Protein 8VC8 (pdb70)

Nearest PDB structures (foldseek):
  8vc8-assembly1_A  TM=1.005E+00  e=2.364E-26  synthetic construct
  6xr2-assembly1_C  TM=2.686E-01  e=1.002E+00  synthetic construct
  5cwm-assembly1_A  TM=2.320E-01  e=5.990E-01  synthetic construct
  6xr2-assembly1_B  TM=2.529E-01  e=1.100E+00  synthetic construct
  6z0c-assembly4_D  TM=1.521E-01  e=4.121E-01  Escherichia coli

Sequence (197 aa):
GSIEELAKIAKKIAEELYPEILKEVGDEEFAEKLSRGLAIAGVALAVAGVPLEEIVKASPEQVKELEPLFEKAGRIEAQIAQVLTGEPEEDLEKAAKAVAAGAYFGALVIAGVPFEEAAKEVAKFLEGLTPEEIARFAQRCPALVKAAPEILKRDSITPEEFAKLLIEHKEELLELGRLGLPYLLKAYKMAKELLGS

Solvent-accessible surface area: 9990 Å² total; per-residue (Å²): 98,60,42,116,99,7,2,79,25,0,95,108,0,11,101,78,0,68,71,60,0,57,176,103,12,80,56,112,110,6,0,103,83,22,4,85,38,27,0,11,17,0,0,0,1,18,59,8,41,1,46,7,79,74,1,54,155,9,43,48,124,82,0,96,133,37,41,84,62,4,88,112,2,0,102,16,17,5,44,0,22,52,72,42,38,24,137,14,127,109,60,35,110,75,10,6,69,20,68,2,4,47,30,15,26,24,3,0,37,70,16,55,13,95,18,118,78,0,0,138,47,2,10,140,24,6,100,76,12,62,40,92,28,5,2,105,20,5,64,99,42,42,24,29,31,97,8,4,76,74,2,105,184,74,120,47,0,40,18,116,66,19,9,143,19,9,65,127,23,81,99,72,27,33,112,31,43,149,36,6,55,75,17,26,31,62,0,10,94,34,0,102,115,78,60,69,126

Foldseek 3Di:
DDLVVLLVLLVVLLVVQLVVLVVPDVPSVVSSVLSSLLLLLLLLCQVLVPPVVVLLVDALVVLVVCLVSLLSSLLSSLSSCCVVPVPSPDPSSLSSLLVSLVVSLVSNVSNPNPNLVSLVVSLVSNPPDFQQSNLVSLVVDPQSCVQPVVSVPDRGAHSVNSSVSCVVSVVSSVVVCVSSVVSSVVSNVSSNVVVVD

Secondary structure (DSSP, 8-state):
--HHHHHHHHHHHHHHHHHHHHHH-S-HHHHHHHHHHHHHHHHHHHHHT--HHHHTT--HHHHHHTHHHHHHHHHHHHHHHHHHHS---S-HHHHHHHHHHHHHHHHHHHHT--HHHHHHHHHHHHBTB-HHHHHHHHTT-HHHHHH-GGGGG-S---HHHHHHHHHHTHHHHHHHHHHHHHHHHHHHHHHHHHHH-

Radius of gyration: 15.58 Å; Cα contacts (8 Å, |Δi|>4): 258; chains: 1; bounding box: 43×36×40 Å

Structure (mmCIF, N/CA/C/O backbone):
data_8VC8
#
_entry.id   8VC8
#
_cell.length_a   37.987
_cell.length_b   39.622
_cell.length_c   119.239
_cell.angle_alpha   90.000
_cell.angle_beta   90.000
_cell.angle_gamma   90.000
#
_symmetry.space_group_name_H-M   'P 21 21 21'
#
loop_
_entity.id
_entity.type
_entity.pdbx_description
1 polymer HEM_3.C9
2 non-polymer 'SULFATE ION'
3 non-polymer 'PROTOPORPHYRIN IX CONTAINING FE'
4 water water
#
loop_
_atom_site.group_PDB
_atom_site.id
_atom_site.type_symbol
_atom_site.label_atom_id
_atom_site.label_alt_id
_atom_site.label_comp_id
_atom_site.label_asym_id
_atom_site.label_entity_id
_atom_site.label_seq_id
_atom_site.pdbx_PDB_ins_code
_atom_site.Cartn_x
_atom_site.Cartn_y
_atom_site.Cartn_z
_atom_site.occupancy
_atom_site.B_iso_or_equiv
_atom_site.auth_seq_id
_atom_site.auth_comp_id
_atom_site.auth_asym_id
_atom_site.auth_atom_id
_atom_site.pdbx_PDB_model_num
ATOM 1 N N . GLY A 1 3 ? -17.29403 27.30584 14.45325 0.812 50.88654 1 GLY A N 1
ATOM 2 C CA . GLY A 1 3 ? -16.80327 26.78978 13.19141 0.812 53.61045 1 GLY A CA 1
ATOM 3 C C . GLY A 1 3 ? -15.68466 27.59810 12.54961 0.812 56.96562 1 GLY A C 1
ATOM 4 O O . GLY A 1 3 ? -14.87611 27.06183 11.79143 0.812 50.96571 1 GLY A O 1
ATOM 5 N N . SER A 1 4 ? -15.64722 28.89681 12.84382 1.000 52.99487 2 SER A N 1
ATOM 6 C CA . SER A 1 4 ? -14.58371 29.75778 12.34616 1.000 39.32658 2 SER A CA 1
ATOM 7 C C . SER A 1 4 ? -13.24481 29.31691 12.90782 1.000 37.76936 2 SER A C 1
ATOM 8 O O . SER A 1 4 ? -13.16388 28.74430 13.99953 1.000 39.38994 2 SER A O 1
ATOM 11 N N . ILE A 1 5 ? -12.16627 29.59394 12.16691 1.000 35.11855 3 ILE A N 1
ATOM 12 C CA . ILE A 1 5 ? -10.85298 29.18550 12.66762 1.000 37.29882 3 ILE A CA 1
ATOM 13 C C . ILE A 1 5 ? -10.50568 29.96002 13.93767 1.000 31.13320 3 ILE A C 1
ATOM 14 O O . ILE A 1 5 ? -9.97498 29.39121 14.90119 1.000 32.86031 3 ILE A O 1
ATOM 19 N N . GLU A 1 6 ? -10.82253 31.25781 13.97353 1.000 30.84721 4 GLU A N 1
ATOM 20 C CA . GLU A 1 6 ? -10.60560 32.02597 15.20272 1.000 32.37013 4 GLU A CA 1
ATOM 21 C C . GLU A 1 6 ? -11.29652 31.36913 16.40780 1.000 38.63835 4 GLU A C 1
ATOM 22 O O . GLU A 1 6 ? -10.71052 31.28639 17.50364 1.000 35.86225 4 GLU A O 1
ATOM 28 N N . GLU A 1 7 ? -12.49890 30.80695 16.20927 1.000 28.33186 5 GLU A N 1
ATOM 29 C CA . GLU A 1 7 ? -13.18311 30.16028 17.32580 1.000 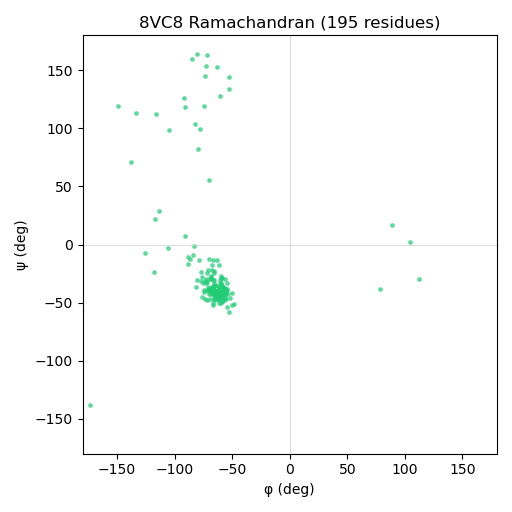31.71427 5 GLU A CA 1
ATOM 30 C C . GLU A 1 7 ? -12.48095 28.87445 17.74132 1.000 31.25020 5 GLU A C 1
ATOM 31 O O . GLU A 1 7 ? -12.43140 28.53652 18.93422 1.000 28.27341 5 GLU A O 1
ATOM 37 N N . LEU A 1 8 ? -11.97269 28.11986 16.77813 1.000 32.93302 6 LEU A N 1
ATOM 38 C CA . LEU A 1 8 ? -11.25400 26.89393 17.10862 1.000 24.13119 6 LEU A CA 1
ATOM 39 C C . LEU A 1 8 ? -9.95442 27.22771 17.83454 1.000 24.12009 6 LEU A C 1
ATOM 40 O O . LEU A 1 8 ? -9.51078 26.49803 18.71996 1.000 23.81367 6 LEU A O 1
ATOM 45 N N . ALA A 1 9 ? -9.31549 28.32628 17.44702 1.000 27.77563 7 ALA A N 1
ATOM 46 C CA . ALA A 1 9 ? -8.06399 28.72505 18.08502 1.000 33.32772 7 ALA A CA 1
ATOM 47 C C . ALA A 1 9 ? -8.29978 29.12858 19.53790 1.000 27.93003 7 ALA A C 1
ATOM 48 O O . ALA A 1 9 ? -7.48080 28.83403 20.41399 1.000 28.42354 7 ALA A O 1
ATOM 50 N N . LYS A 1 10 ? -9.40266 29.80946 19.81500 1.000 25.95106 8 LYS A N 1
ATOM 51 C CA . LYS A 1 10 ? -9.69666 30.19624 21.19812 1.000 26.70745 8 LYS A CA 1
ATOM 52 C C . LYS A 1 10 ? -9.91891 28.95122 22.05863 1.000 32.50418 8 LYS A C 1
ATOM 53 O O . LYS A 1 10 ? -9.40566 28.84782 23.18258 1.000 29.59788 8 LYS A O 1
ATOM 59 N N . ILE A 1 11 ? -10.62740 27.96533 21.51312 1.000 23.72107 9 ILE A N 1
ATOM 60 C CA . ILE A 1 11 ? -10.78400 26.68296 22.20085 1.000 21.99578 9 ILE A CA 1
ATOM 61 C C . ILE A 1 11 ? -9.42758 26.02238 22.44281 1.000 20.76528 9 ILE A C 1
ATOM 62 O O . ILE A 1 11 ? -9.15204 25.54866 23.54754 1.000 23.18061 9 ILE A O 1
ATOM 67 N N . ALA A 1 12 ? -8.59239 25.91696 21.40921 1.000 20.37792 10 ALA A N 1
ATOM 68 C CA . ALA A 1 12 ? -7.28307 25.29248 21.58281 1.000 20.09442 10 ALA A CA 1
ATOM 69 C C . ALA A 1 12 ? -6.45523 26.04334 22.61534 1.000 19.66882 10 ALA A C 1
ATOM 70 O O . ALA A 1 12 ? -5.74161 25.43243 23.39902 1.000 19.16497 10 ALA A O 1
ATOM 72 N N . LYS A 1 13 ? -6.54125 27.37810 22.63947 1.000 20.94292 11 LYS A N 1
ATOM 73 C CA . LYS A 1 13 ? -5.74816 28.11715 23.62181 1.000 21.76057 11 LYS A CA 1
ATOM 74 C C . LYS A 1 13 ? -6.19993 27.79409 25.06029 1.000 28.39663 11 LYS A C 1
ATOM 75 O O . LYS A 1 13 ? -5.36475 27.59528 25.97080 1.000 23.46983 11 LYS A O 1
ATOM 81 N N . LYS A 1 14 ? -7.51686 27.67078 25.27093 1.000 23.28816 12 LYS A N 1
ATOM 82 C CA . LYS A 1 14 ? -8.03087 27.31872 26.58760 1.000 29.67124 12 LYS A CA 1
ATOM 83 C C . LYS A 1 14 ? -7.60830 25.91978 26.96936 1.000 21.85168 12 LYS A C 1
ATOM 84 O O . LYS A 1 14 ? -7.37409 25.63907 28.15000 1.000 24.95188 12 LYS A O 1
ATOM 90 N N . ILE A 1 15 ? -7.61384 25.00425 26.00154 1.000 20.55906 13 ILE A N 1
ATOM 91 C CA . ILE A 1 15 ? -7.20056 23.63590 26.31088 1.000 20.61530 13 ILE A CA 1
ATOM 92 C C . ILE A 1 15 ? -5.71298 23.59367 26.63906 1.000 22.70741 13 ILE A C 1
ATOM 93 O O . ILE A 1 15 ? -5.27375 22.89355 27.56933 1.000 19.40073 13 ILE A O 1
ATOM 98 N N . ALA A 1 16 ? -4.93007 24.36871 25.91460 1.000 19.20233 14 ALA A N 1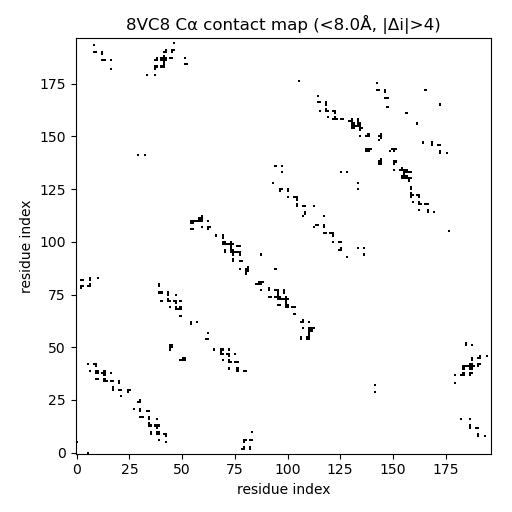
ATOM 99 C CA . ALA A 1 16 ? -3.48993 24.37852 26.17961 1.000 23.14159 14 ALA A CA 1
ATOM 100 C C . ALA A 1 16 ? -3.21578 24.82314 27.61622 1.000 21.65885 14 ALA A C 1
ATOM 101 O O . ALA A 1 16 ? -2.27240 24.35982 28.25505 1.000 20.09972 14 ALA A O 1
ATOM 103 N N . GLU A 1 17 ? -4.04581 25.71298 28.15313 1.000 21.36969 15 GLU A N 1
ATOM 104 C CA . GLU A 1 17 ? -3.79565 26.19538 29.50627 1.000 22.65081 15 GLU A CA 1
ATOM 105 C C . GLU A 1 17 ? -4.08776 25.12147 30.54154 1.000 23.24112 15 GLU A C 1
ATOM 106 O O . GLU A 1 17 ? -3.50838 25.14397 31.62499 1.000 25.51360 15 GLU A O 1
ATOM 112 N N . GLU A 1 18 ? -4.94680 24.16996 30.21392 1.000 21.80430 16 GLU A N 1
ATOM 113 C CA . GLU A 1 18 ? -5.19692 23.08026 31.12341 1.000 26.57736 16 GLU A CA 1
ATOM 114 C C . GLU A 1 18 ? -4.10852 22.01166 31.04405 1.000 23.66684 16 GLU A C 1
ATOM 115 O O . GLU A 1 18 ? -3.77977 21.41464 32.08202 1.000 26.98058 16 GLU A O 1
ATOM 121 N N . LEU A 1 19 ? -3.48713 21.82818 29.86922 1.000 22.44206 17 LEU A N 1
ATOM 122 C CA . LEU A 1 19 ? -2.39610 20.85319 29.73817 1.000 21.65153 17 LEU A CA 1
ATOM 123 C C . LEU A 1 19 ? -1.11053 21.34540 30.36290 1.000 26.52286 17 LEU A C 1
ATOM 124 O O . LEU A 1 19 ? -0.34547 20.55724 30.93307 1.000 21.23294 17 LEU A O 1
ATOM 129 N N . TYR A 1 20 ? -0.80896 22.63038 30.17671 1.000 21.59638 18 TYR A N 1
ATOM 130 C CA . TYR A 1 20 ? 0.49810 23.16294 30.55619 1.000 20.85979 18 TYR A CA 1
ATOM 131 C C . TYR A 1 20 ? 0.94536 22.82907 31.98589 1.000 21.88624 18 TYR A C 1
ATOM 132 O O . TYR A 1 20 ? 2.09309 22.37103 32.13767 1.000 23.97430 18 TYR A O 1
ATOM 141 N N . PRO A 1 21 ? 0.16180 23.06365 33.06782 1.000 22.98788 19 PRO A N 1
ATOM 142 C CA . PRO A 1 21 ? 0.69685 22.73338 34.41742 1.000 26.66392 19 PRO A CA 1
ATOM 143 C C . PRO A 1 21 ? 1.10838 21.26304 34.56472 1.000 29.74197 19 PRO A C 1
ATOM 144 O O . PRO A 1 21 ? 2.10483 20.94823 35.23660 1.000 27.14008 19 PRO A O 1
ATOM 148 N N . GLU A 1 22 ? 0.36544 20.34170 33.96247 1.000 22.48468 20 GLU A N 1
ATOM 149 C CA . GLU A 1 22 ? 0.74722 18.94149 34.09285 1.000 32.12207 20 GLU A CA 1
ATOM 150 C C . GLU A 1 22 ? 1.99268 18.63474 33.28283 1.000 29.43905 20 GLU A C 1
ATOM 151 O O . GLU A 1 22 ? 2.83358 17.83995 33.70546 1.000 29.84397 20 GLU A O 1
ATOM 157 N N . ILE A 1 23 ? 2.10949 19.21607 32.08680 1.000 23.46075 21 ILE A N 1
ATOM 158 C CA . ILE A 1 23 ? 3.30116 18.95316 31.28111 1.000 22.22562 21 ILE A CA 1
ATOM 159 C C . ILE A 1 23 ? 4.51830 19.51150 31.99300 1.000 33.18830 21 ILE A C 1
ATOM 160 O O . ILE A 1 23 ? 5.60275 18.91538 31.96515 1.000 27.18089 21 ILE A O 1
ATOM 165 N N . LEU A 1 24 ? 4.35425 20.64111 32.68864 1.000 24.23540 22 LEU A N 1
ATOM 166 C CA . LEU A 1 24 ? 5.48166 21.20846 33.39680 1.000 25.64059 22 LEU A CA 1
ATOM 167 C C . LEU A 1 24 ? 5.95122 20.32547 34.53156 1.000 31.59243 22 LEU A C 1
ATOM 168 O O . LEU A 1 24 ? 7.08709 20.48962 34.99966 1.000 38.78509 22 LEU A O 1
ATOM 173 N N . LYS A 1 25 ? 5.09432 19.46210 35.04281 1.000 31.63107 23 LYS A N 1
ATOM 174 C CA . LYS A 1 25 ? 5.54012 18.64079 36.15356 1.000 43.67420 23 LYS A CA 1
ATOM 175 C C . LYS A 1 25 ? 6.60400 17.66683 35.70112 1.000 41.09977 23 LYS A C 1
ATOM 176 O O . LYS A 1 25 ? 7.39516 17.20528 36.53516 1.000 40.86340 23 LYS A O 1
ATOM 182 N N . GLU A 1 26 ? 6.65971 17.37052 34.40561 1.000 34.31893 24 GLU A N 1
ATOM 183 C CA . GLU A 1 26 ? 7.54477 16.32869 33.91354 1.000 40.64095 24 GLU A CA 1
ATOM 184 C C . GLU A 1 26 ? 8.50853 16.74515 32.81006 1.000 44.92558 24 GLU A C 1
ATOM 185 O O . GLU A 1 26 ? 9.36493 15.93307 32.45087 1.000 44.24169 24 GLU A O 1
ATOM 191 N N . VAL A 1 27 ? 8.40684 17.95392 32.25556 1.000 29.05024 25 VAL A N 1
ATOM 192 C CA . VAL A 1 27 ? 9.28339 18.39786 31.17957 1.000 29.18313 25 VAL A CA 1
ATOM 193 C C . VAL A 1 27 ? 10.06240 19.57023 31.76366 1.000 37.99808 25 VAL A C 1
ATOM 194 O O . VAL A 1 27 ? 9.47130 20.60842 32.10395 1.000 34.81677 25 VAL A O 1
ATOM 198 N N . GLY A 1 28 ? 11.36855 19.39616 31.95770 1.000 31.83281 26 GLY A N 1
ATOM 199 C CA . GLY A 1 28 ? 12.10102 20.43232 32.69437 1.000 35.66516 26 GLY A CA 1
ATOM 200 C C . GLY A 1 28 ? 12.40303 21.67599 31.87655 1.000 35.68216 26 GLY A C 1
ATOM 201 O O . GLY A 1 28 ? 12.61083 22.75126 32.44912 1.000 42.16142 26 GLY A O 1
ATOM 202 N N . ASP A 1 29 ? 12.44023 21.54032 30.55036 1.000 31.16723 27 ASP A N 1
ATOM 203 C CA . ASP A 1 29 ? 12.58783 22.65835 29.61149 1.000 28.87152 27 ASP A CA 1
ATOM 204 C C . ASP A 1 29 ? 11.22012 23.33962 29.49648 1.000 31.19205 27 ASP A C 1
ATOM 205 O O . ASP A 1 29 ? 10.33530 22.85663 28.79738 1.000 28.77753 27 ASP A O 1
ATOM 210 N N . GLU A 1 30 ? 11.00972 24.45869 30.20244 1.000 30.14918 28 GLU A N 1
ATOM 211 C CA . GLU A 1 30 ? 9.66253 25.05251 30.18677 1.000 32.75759 28 GLU A CA 1
ATOM 212 C C . GLU A 1 30 ? 9.28460 25.64576 28.82051 1.000 32.59833 28 GLU A C 1
ATOM 213 O O . GLU A 1 30 ? 8.08403 25.72786 28.48506 1.000 30.74104 28 GLU A O 1
ATOM 219 N N . GLU A 1 31 ? 10.27603 26.06697 28.02161 0.848 29.88718 29 GLU A N 1
ATOM 220 C CA . GLU A 1 31 ? 9.99271 26.49474 26.64960 0.848 29.06274 29 GLU A CA 1
ATOM 221 C C . GLU A 1 31 ? 9.41621 25.35062 25.82951 0.848 27.69760 29 GLU A C 1
ATOM 222 O O . GLU A 1 31 ? 8.44765 25.52985 25.07471 0.848 27.00477 29 GLU A O 1
ATOM 228 N N . PHE A 1 32 ? 10.00791 24.16578 25.96390 1.000 25.72517 30 PHE A N 1
ATOM 229 C CA . PHE A 1 32 ? 9.47542 22.98133 25.28839 1.000 21.58704 30 PHE A CA 1
ATOM 230 C C . PHE A 1 32 ? 8.09319 22.62670 25.83339 1.000 20.68571 30 PHE A C 1
ATOM 231 O O . PHE A 1 32 ? 7.19930 22.24827 25.06665 1.000 20.69348 30 PHE A O 1
ATOM 239 N N . ALA A 1 33 ? 7.87797 22.82214 27.13914 1.000 27.16620 31 ALA A N 1
ATOM 240 C CA . ALA A 1 33 ? 6.57199 22.53985 27.75576 1.000 28.48581 31 ALA A CA 1
ATOM 241 C C . ALA A 1 33 ? 5.47076 23.43582 27.18845 1.000 23.60338 31 ALA A C 1
ATOM 242 O O . ALA A 1 33 ? 4.33540 22.98881 26.97973 1.000 22.71034 31 ALA A O 1
ATOM 244 N N . GLU A 1 34 ? 5.77342 24.72460 26.99542 1.000 22.33680 32 GLU A N 1
ATOM 245 C CA . GLU A 1 34 ? 4.80149 25.63755 26.40919 1.000 22.71775 32 GLU A CA 1
ATOM 246 C C . GLU A 1 34 ? 4.43387 25.19677 24.99788 1.000 24.84883 32 GLU A C 1
ATOM 247 O O . GLU A 1 34 ? 3.25611 25.18986 24.61869 1.000 23.49356 32 GLU A O 1
ATOM 253 N N . LYS A 1 35 ? 5.44715 24.86011 24.18751 1.000 25.43779 33 LYS A N 1
ATOM 254 C CA . LYS A 1 35 ? 5.18873 24.41694 22.81943 1.000 20.49286 33 LYS A CA 1
ATOM 255 C C . LYS A 1 35 ? 4.36883 23.12925 22.80030 1.000 19.41406 33 LYS A C 1
ATOM 256 O O . LYS A 1 35 ? 3.43232 22.99122 22.00670 1.000 17.50506 33 LYS A O 1
ATOM 262 N N . LEU A 1 36 ? 4.75818 22.13490 23.60711 1.000 21.44281 34 LEU A N 1
ATOM 263 C CA . LEU A 1 36 ? 3.97601 20.89182 23.66299 1.000 19.83179 34 LEU A CA 1
ATOM 264 C C . LEU A 1 36 ? 2.52038 21.14323 24.02761 1.000 20.87927 34 LEU A C 1
ATOM 265 O O . LEU A 1 36 ? 1.61275 20.49412 23.49094 1.000 19.47667 34 LEU A O 1
ATOM 270 N N . SER A 1 37 ? 2.28131 21.99579 25.02930 1.000 18.03047 35 SER A N 1
ATOM 271 C CA . SER A 1 37 ? 0.91032 22.22859 25.45276 1.000 23.48740 35 SER A CA 1
ATOM 272 C C . SER A 1 37 ? 0.08354 22.88679 24.32289 1.000 19.56505 35 SER A C 1
ATOM 273 O O . SER A 1 37 ? -1.04722 22.49390 24.07792 1.000 19.35812 35 SER A O 1
ATOM 276 N N . ARG A 1 38 ? 0.64732 23.82562 23.57248 1.000 17.88297 36 ARG A N 1
ATOM 277 C CA . ARG A 1 38 ? -0.10950 24.41890 22.44609 1.000 18.45128 36 ARG A CA 1
ATOM 278 C C . ARG A 1 38 ? -0.31531 23.39664 21.31615 1.000 21.43423 36 ARG A C 1
ATOM 279 O O . ARG A 1 38 ? -1.40434 23.29503 20.74025 1.000 20.77270 36 ARG A O 1
ATOM 287 N N . GLY A 1 39 ? 0.75461 22.68787 20.93544 1.000 19.97482 37 GLY A N 1
ATOM 288 C CA . GLY A 1 39 ? 0.65250 21.76434 19.81379 1.000 17.04676 37 GLY A CA 1
ATOM 289 C C . GLY A 1 39 ? -0.30592 20.61484 20.10605 1.000 17.48191 37 GLY A C 1
ATOM 290 O O . GLY A 1 39 ? -1.09055 20.22423 19.23842 1.000 17.77790 37 GLY A O 1
ATOM 291 N N . LEU A 1 40 ? -0.25372 20.06377 21.32148 1.000 18.36020 38 LEU A N 1
ATOM 292 C CA . LEU A 1 40 ? -1.15980 18.95212 21.65670 1.000 18.78591 38 LEU A CA 1
ATOM 293 C C . LEU A 1 40 ? -2.61646 19.41514 21.73012 1.000 21.76418 38 LEU A C 1
ATOM 294 O O . LEU A 1 40 ? -3.52487 18.69541 21.31882 1.000 17.58412 38 LEU A O 1
ATOM 299 N N . ALA A 1 41 ? -2.84697 20.61534 22.24921 1.000 18.27558 39 ALA A N 1
ATOM 300 C CA . ALA A 1 41 ? -4.18267 21.22722 22.22267 1.000 18.86331 39 ALA A CA 1
ATOM 301 C C . ALA A 1 41 ? -4.68748 21.44771 20.78759 1.000 22.03252 39 ALA A C 1
ATOM 302 O O . ALA A 1 41 ? -5.85811 21.16197 20.47100 1.000 20.51900 39 ALA A O 1
ATOM 304 N N . ILE A 1 42 ? -3.85713 22.06978 19.93016 1.000 20.26805 40 ILE A N 1
ATOM 305 C CA . ILE A 1 42 ? -4.27993 22.30527 18.55298 1.000 20.72065 40 ILE A CA 1
ATOM 306 C C . ILE A 1 42 ? -4.60044 20.97022 17.87343 1.000 18.90701 40 ILE A C 1
ATOM 307 O O . ILE A 1 42 ? -5.61175 20.83513 17.15356 1.000 17.02065 40 ILE A O 1
ATOM 312 N N . ALA A 1 43 ? -3.77082 19.94586 18.11715 1.000 19.10582 41 ALA A N 1
ATOM 313 C CA . ALA A 1 43 ? -4.04602 18.67596 17.44698 1.000 23.21718 41 ALA A CA 1
ATOM 314 C C . ALA A 1 43 ? -5.33347 18.05396 17.98278 1.000 16.88178 41 ALA A C 1
ATOM 315 O O . ALA A 1 43 ? -6.05099 17.35903 17.24355 1.000 20.65772 41 ALA A O 1
ATOM 317 N N . GLY A 1 44 ? -5.56082 18.16034 19.28473 1.000 19.14563 42 GLY A N 1
ATOM 318 C CA . GLY A 1 44 ? -6.78926 17.61253 19.86227 1.000 16.35670 42 GLY A CA 1
ATOM 319 C C . GLY A 1 44 ? -8.01454 18.25450 19.24238 1.000 19.95377 42 GLY A C 1
ATOM 320 O O . GLY A 1 44 ? -8.99148 17.58380 18.92327 1.000 19.58095 42 GLY A O 1
ATOM 321 N N . VAL A 1 45 ? -7.99681 19.58122 19.09073 1.000 17.40869 43 VAL A N 1
ATOM 322 C CA . VAL A 1 45 ? -9.13015 20.25262 18.44615 1.000 18.11007 43 VAL A CA 1
ATOM 323 C C . VAL A 1 45 ? -9.26015 19.82455 16.99456 1.000 17.32813 43 VAL A C 1
ATOM 324 O O . VAL A 1 45 ? -10.37011 19.54578 16.50309 1.000 22.19257 43 VAL A O 1
ATOM 328 N N . ALA A 1 46 ? -8.13019 19.81962 16.26417 1.000 16.00009 44 ALA A N 1
ATOM 329 C CA . ALA A 1 46 ? -8.15985 19.50365 14.83702 1.000 22.36518 44 ALA A CA 1
ATOM 330 C C . ALA A 1 46 ? -8.65329 18.08120 14.61571 1.000 18.54345 44 ALA A C 1
ATOM 331 O O . ALA A 1 46 ? -9.47092 17.82360 13.71056 1.000 19.96814 44 ALA A O 1
ATOM 333 N N . LEU A 1 47 ? -8.20351 17.14226 15.45569 1.000 19.80908 45 LEU A N 1
ATOM 334 C CA . LEU A 1 47 ? -8.67678 15.76491 15.28792 1.000 19.92861 45 LEU A CA 1
ATOM 335 C C . LEU A 1 47 ? -10.16652 15.65769 15.56876 1.000 18.55460 45 LEU A C 1
ATOM 336 O O . LEU A 1 47 ? -10.91536 14.95661 14.83959 1.000 19.76837 45 LEU A O 1
ATOM 341 N N . ALA A 1 48 ? -10.64332 16.35668 16.61268 1.000 18.36246 46 ALA A N 1
ATOM 342 C CA . ALA A 1 48 ? -12.06022 16.29521 16.92074 1.000 25.78457 46 ALA A CA 1
ATOM 343 C C . ALA A 1 48 ? -12.87951 16.92122 15.80622 1.000 23.08799 46 ALA A C 1
ATOM 344 O O . ALA A 1 48 ? -13.93249 16.38315 15.40511 1.000 21.43216 46 ALA A O 1
ATOM 346 N N . VAL A 1 49 ? -12.48499 18.11206 15.34377 1.000 17.47675 47 VAL A N 1
ATOM 347 C CA . VAL A 1 49 ? -13.37941 18.72173 14.35330 1.000 18.69408 47 VAL A CA 1
ATOM 348 C C . VAL A 1 49 ? -13.20683 18.11603 12.95505 1.000 21.59430 47 VAL A C 1
ATOM 349 O O . VAL A 1 49 ? -14.08358 18.28515 12.10100 1.000 18.92405 47 VAL A O 1
ATOM 353 N N . ALA A 1 50 ? -12.15271 17.34978 12.72038 1.000 18.95359 48 ALA A N 1
ATOM 354 C CA . ALA A 1 50 ? -11.98292 16.64125 11.45119 1.000 19.75435 48 ALA A CA 1
ATOM 355 C C . ALA A 1 50 ? -12.66706 15.29611 11.47059 1.000 26.43192 48 ALA A C 1
ATOM 356 O O . ALA A 1 50 ? -12.82087 14.66037 10.40897 1.000 26.07949 48 ALA A O 1
ATOM 358 N N . GLY A 1 51 ? -13.07177 14.84387 12.63330 1.000 19.10633 49 GLY A N 1
ATOM 359 C CA . GLY A 1 51 ? -13.78389 13.58360 12.71297 1.000 24.01566 49 GLY A CA 1
ATOM 360 C C . GLY A 1 51 ? -12.87317 12.38735 12.87063 1.000 27.36901 49 GLY A C 1
ATOM 361 O O . GLY A 1 51 ? -13.31656 11.25096 12.62655 1.000 29.95645 49 GLY A O 1
ATOM 362 N N . VAL A 1 52 ? -11.61187 12.59303 13.25334 1.000 20.54877 50 VAL A N 1
ATOM 363 C CA . VAL A 1 52 ? -10.78783 11.41267 13.55995 1.000 21.74400 50 VAL A CA 1
ATOM 364 C C . VAL A 1 52 ? -11.25057 10.86323 14.90696 1.000 24.27534 50 VAL A C 1
ATOM 365 O O . VAL A 1 52 ? -11.12334 11.56334 15.93481 1.000 22.51673 50 VAL A O 1
ATOM 369 N N . PRO A 1 53 ? -11.75076 9.56552 14.98035 1.000 23.80059 51 PRO A N 1
ATOM 370 C CA . PRO A 1 53 ? -12.25193 8.97997 16.22659 1.000 22.34355 51 PRO A CA 1
ATOM 371 C C . PRO A 1 53 ? -11.10917 8.49720 17.12039 1.000 25.53769 51 PRO A C 1
ATOM 372 O O . PRO A 1 53 ? -10.72519 7.32486 17.12854 1.000 24.63445 51 PRO A O 1
ATOM 376 N N . LEU A 1 54 ? -10.49748 9.42180 17.88429 1.000 21.21235 52 LEU A N 1
ATOM 377 C CA . LEU A 1 54 ? -9.21395 9.09122 18.49914 1.000 19.65427 52 LEU A CA 1
ATOM 378 C C . LEU A 1 54 ? -9.38753 8.02832 19.57193 1.000 20.63949 52 LEU A C 1
ATOM 379 O O . LEU A 1 54 ? -8.49474 7.19440 19.75719 1.000 24.49942 52 LEU A O 1
ATOM 384 N N . GLU A 1 55 ? -10.54458 7.98316 20.22638 1.000 22.37836 53 GLU A N 1
ATOM 385 C CA . GLU A 1 55 ? -10.75339 6.948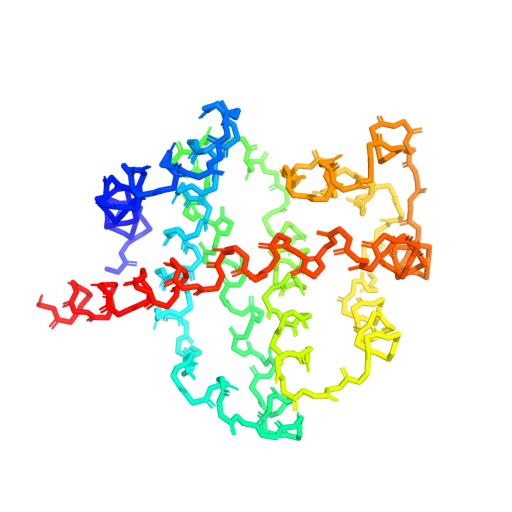39 21.23293 1.000 24.81620 53 GLU A CA 1
ATOM 386 C C . GLU A 1 55 ? -10.84992 5.57762 20.57235 1.000 35.99718 53 GLU A C 1
ATOM 387 O O . GLU A 1 55 ? -10.48893 4.56427 21.17587 1.000 34.10127 53 GLU A O 1
ATOM 393 N N . GLU A 1 56 ? -11.30431 5.52660 19.33023 0.879 25.44462 54 GLU A N 1
ATOM 394 C CA . GLU A 1 56 ? -11.27594 4.25976 18.61975 0.879 23.41376 54 GLU A CA 1
ATOM 395 C C . GLU A 1 56 ? -9.90723 3.96266 18.03031 0.879 23.77556 54 GLU A C 1
ATOM 396 O O . GLU A 1 56 ? -9.50847 2.79416 18.00348 0.879 23.98413 54 GLU A O 1
ATOM 402 N N . ILE A 1 57 ? -9.17666 4.98057 17.54189 1.000 21.85586 55 ILE A N 1
ATOM 403 C CA . ILE A 1 57 ? -7.83042 4.76673 16.99188 1.000 22.75339 55 ILE A CA 1
ATOM 404 C C . ILE A 1 57 ? -6.93839 3.99766 17.97967 1.000 24.31642 55 ILE A C 1
ATOM 405 O O . ILE A 1 57 ? -6.24488 3.04404 17.58666 1.000 26.42239 55 ILE A O 1
ATOM 410 N N . VAL A 1 58 ? -6.94457 4.38231 19.26901 1.000 22.13830 56 VAL A N 1
ATOM 411 C CA . VAL A 1 58 ? -6.03841 3.74234 20.23334 1.000 21.64846 56 VAL A CA 1
ATOM 412 C C . VAL A 1 58 ? -6.39559 2.27591 20.44975 1.000 21.67250 56 VAL A C 1
ATOM 413 O O . VAL A 1 58 ? -5.60827 1.53220 21.04466 1.000 31.32995 56 VAL A O 1
ATOM 417 N N . LYS A 1 59 ? -7.56837 1.84537 20.00493 1.000 19.81385 57 LYS A N 1
ATOM 418 C CA . LYS A 1 59 ? -7.98564 0.44178 20.06014 1.000 29.89891 57 LYS A CA 1
ATOM 419 C C . LYS A 1 59 ? -7.94694 -0.26205 18.69379 1.000 28.60944 57 LYS A C 1
ATOM 420 O O . LYS A 1 59 ? -8.20283 -1.47768 18.62145 1.000 26.85495 57 LYS A O 1
ATOM 426 N N . ALA A 1 60 ? -7.61025 0.44486 17.61950 1.000 23.05796 58 ALA A N 1
ATOM 427 C CA . ALA A 1 60 ? -7.88582 -0.01406 16.25753 1.000 30.90957 58 ALA A CA 1
ATOM 428 C C . ALA A 1 60 ? -6.80103 -0.95282 15.72293 1.000 22.78901 58 ALA A C 1
ATOM 429 O O . ALA A 1 60 ? -5.63325 -0.90132 16.13715 1.000 24.52004 58 ALA A O 1
ATOM 431 N N . SER A 1 61 ? -7.17566 -1.71491 14.71571 1.000 20.81904 59 SER A N 1
ATOM 432 C CA . SER A 1 61 ? -6.20787 -2.45902 13.92571 1.000 26.72351 59 SER A CA 1
ATOM 433 C C . SER A 1 61 ? -5.54071 -1.54668 12.88568 1.000 23.20994 59 SER A C 1
ATOM 434 O O . SER A 1 61 ? -6.03456 -0.46408 12.56487 1.000 25.63448 59 SER A O 1
ATOM 437 N N . PRO A 1 62 ? -4.41873 -1.97478 12.32372 1.000 25.56959 60 PRO A N 1
ATOM 438 C CA . PRO A 1 62 ? -3.80899 -1.14440 11.27049 1.000 25.31382 60 PRO A CA 1
ATOM 439 C C . PRO A 1 62 ? -4.75020 -0.92087 10.10433 1.000 21.69375 60 PRO A C 1
ATOM 440 O O . PRO A 1 62 ? -4.77392 0.18161 9.55743 1.000 27.41414 60 PRO A O 1
ATOM 444 N N . GLU A 1 63 ? -5.51330 -1.94372 9.69917 1.000 27.53811 61 GLU A N 1
ATOM 445 C CA . GLU A 1 63 ? -6.38246 -1.74769 8.54445 1.000 33.82315 61 GLU A CA 1
ATOM 446 C C . GLU A 1 63 ? -7.47337 -0.73725 8.87245 1.000 31.72251 61 GLU A C 1
ATOM 447 O O . GLU A 1 63 ? -7.84200 0.06205 8.00599 1.000 29.87258 61 GLU A O 1
ATOM 453 N N . GLN A 1 64 ? -7.90127 -0.66634 10.14234 1.000 26.97349 62 GLN A N 1
ATOM 454 C CA . GLN A 1 64 ? -8.89155 0.33427 10.50522 1.000 26.93138 62 GLN A CA 1
ATOM 455 C C . GLN A 1 64 ? -8.27484 1.73222 10.48290 1.000 28.85381 62 GLN A C 1
ATOM 456 O O . GLN A 1 64 ? -8.91671 2.69166 10.03243 1.000 28.93313 62 GLN A O 1
ATOM 462 N N . VAL A 1 65 ? -7.03301 1.87015 10.95505 1.000 23.52310 63 VAL A N 1
ATOM 463 C CA . VAL A 1 65 ? -6.38220 3.17054 10.85604 1.000 20.72040 63 VAL A CA 1
ATOM 464 C C . VAL A 1 65 ? -6.23770 3.59730 9.39960 1.000 28.07200 63 VAL A C 1
ATOM 465 O O . VAL A 1 65 ? -6.50478 4.76311 9.05314 1.000 23.82146 63 VAL A O 1
ATOM 469 N N . LYS A 1 66 ? -5.87102 2.66610 8.51773 1.000 23.56791 64 LYS A N 1
ATOM 470 C CA . LYS A 1 66 ? -5.68195 3.03948 7.10371 1.000 32.18242 64 LYS A CA 1
ATOM 471 C C . LYS A 1 66 ? -6.99753 3.46030 6.43598 1.000 26.80060 64 LYS A C 1
ATOM 472 O O . LYS A 1 66 ? -6.98698 4.35727 5.59149 1.000 25.19112 64 LYS A O 1
ATOM 478 N N . GLU A 1 67 ? -8.13245 2.86790 6.81779 1.000 25.19973 65 GLU A N 1
ATOM 479 C CA . GLU A 1 67 ? -9.41228 3.35090 6.29812 1.000 30.05389 65 GLU A CA 1
ATOM 480 C C . GLU A 1 67 ? -9.65479 4.82998 6.64026 1.000 31.54171 65 GLU A C 1
ATOM 481 O O . GLU A 1 67 ? -10.35671 5.51822 5.89065 1.000 28.95242 65 GLU A O 1
ATOM 487 N N . LEU A 1 68 ? -9.10035 5.32916 7.75440 1.000 28.54202 66 LEU A N 1
ATOM 488 C CA . LEU A 1 68 ? -9.29403 6.70245 8.21511 1.000 25.04252 66 LEU A CA 1
ATOM 489 C C . LEU A 1 68 ? -8.24314 7.67855 7.69041 1.000 26.33224 66 LEU A C 1
ATOM 490 O O . LEU A 1 68 ? -8.24007 8.85703 8.08773 1.000 24.75780 66 LEU A O 1
ATOM 495 N N . GLU A 1 69 ? -7.38533 7.24060 6.79324 1.000 24.24974 67 GLU A N 1
ATOM 496 C CA . GLU A 1 69 ? -6.31893 8.11363 6.32017 1.000 26.66313 67 GLU A CA 1
ATOM 497 C C . GLU A 1 69 ? -6.80646 9.45388 5.77371 1.000 28.21753 67 GLU A C 1
ATOM 498 O O . GLU A 1 69 ? -6.16551 10.46879 6.08102 1.000 23.21948 67 GLU A O 1
ATOM 504 N N . PRO A 1 70 ? -7.91254 9.55656 5.03624 1.000 28.43314 68 PRO A N 1
ATOM 505 C CA . PRO A 1 70 ? -8.30648 10.88527 4.54352 1.000 31.80136 68 PRO A CA 1
ATOM 506 C C . PRO A 1 70 ? -8.69895 11.84721 5.67148 1.000 27.36745 68 PRO A C 1
ATOM 507 O O . PRO A 1 70 ? -8.65011 13.06330 5.47198 1.000 29.31543 68 PRO A O 1
ATOM 511 N N . LEU A 1 71 ? -9.12273 11.34887 6.82668 1.000 24.21955 69 LEU A N 1
ATOM 512 C CA . LEU A 1 71 ? -9.49480 12.26299 7.90941 1.000 25.56811 69 LEU A CA 1
ATOM 513 C C . LEU A 1 71 ? -8.26486 12.87326 8.57543 1.000 26.44714 69 LEU A C 1
ATOM 514 O O . LEU A 1 71 ? -8.28950 14.06004 8.98014 1.000 23.12272 69 LEU A O 1
ATOM 519 N N . PHE A 1 72 ? -7.16086 12.11008 8.64956 1.000 23.81797 70 PHE A N 1
ATOM 520 C CA . PHE A 1 72 ? -5.88101 12.66375 9.09277 1.000 23.93272 70 PHE A CA 1
ATOM 521 C C . PHE A 1 72 ? -5.42191 13.83147 8.21166 1.000 25.18224 70 PHE A C 1
ATOM 522 O O . PHE A 1 72 ? -4.90317 14.83787 8.72734 1.000 24.55602 70 PHE 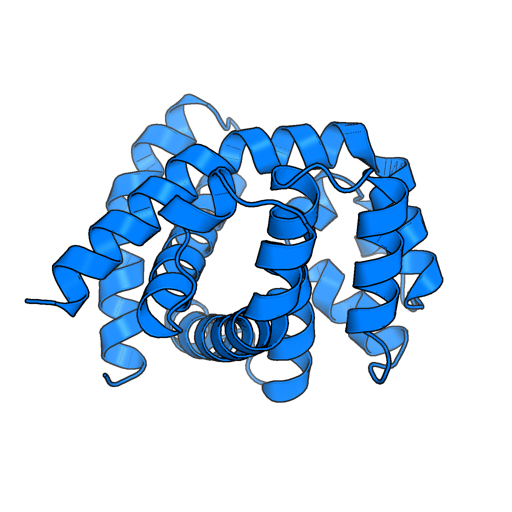A O 1
ATOM 530 N N . GLU A 1 73 ? -5.63743 13.75421 6.89243 1.000 25.25102 71 GLU A N 1
ATOM 531 C CA . GLU A 1 73 ? -5.20504 14.85157 6.02194 1.000 25.42535 71 GLU A CA 1
ATOM 532 C C . GLU A 1 73 ? -6.03434 16.10796 6.26805 1.000 27.82667 71 GLU A C 1
ATOM 533 O O . GLU A 1 73 ? -5.49192 17.21617 6.30684 1.000 26.86160 71 GLU A O 1
ATOM 539 N N . LYS A 1 74 ? -7.34206 15.93449 6.46371 1.000 25.70335 72 LYS A N 1
ATOM 540 C CA . LYS A 1 74 ? -8.21721 17.03371 6.86699 1.000 28.46839 72 LYS A CA 1
ATOM 541 C C . LYS A 1 74 ? -7.77588 17.61617 8.21651 1.000 22.87647 72 LYS A C 1
ATOM 542 O O . LYS A 1 74 ? -7.74189 18.83099 8.40188 1.000 24.33263 72 LYS A O 1
ATOM 548 N N . ALA A 1 75 ? -7.44570 16.75741 9.17981 1.000 19.51321 73 ALA A N 1
ATOM 549 C CA . ALA A 1 75 ? -6.94457 17.24613 10.46358 1.000 21.28321 73 ALA A CA 1
ATOM 550 C C . ALA A 1 75 ? -5.68514 18.10081 10.28258 1.000 21.40124 73 ALA A C 1
ATOM 551 O O . ALA A 1 75 ? -5.49900 19.10003 10.97645 1.000 23.90481 73 ALA A O 1
ATOM 553 N N . GLY A 1 76 ? -4.81417 17.73264 9.34523 1.000 21.94454 74 GLY A N 1
ATOM 554 C CA . GLY A 1 76 ? -3.59083 18.48802 9.16943 1.000 20.53249 74 GLY A CA 1
ATOM 555 C C . GLY A 1 76 ? -3.87073 19.88032 8.65470 1.000 22.78939 74 GLY A C 1
ATOM 556 O O . GLY A 1 76 ? -3.21438 20.86329 9.06593 1.000 24.01298 74 GLY A O 1
ATOM 557 N N . ARG A 1 77 ? -4.86601 19.99849 7.78416 1.000 20.19594 75 ARG A N 1
ATOM 558 C CA . ARG A 1 77 ? -5.18237 21.31516 7.25172 1.000 20.12440 75 ARG A CA 1
ATOM 559 C C . ARG A 1 77 ? -5.74347 22.21860 8.34138 1.000 23.29715 75 ARG A C 1
ATOM 560 O O . ARG A 1 77 ? -5.46463 23.42394 8.38071 1.000 25.57801 75 ARG A O 1
ATOM 568 N N . ILE A 1 78 ? -6.59308 21.66553 9.20506 1.000 21.47710 76 ILE A N 1
ATOM 569 C CA . ILE A 1 78 ? -7.13868 22.42489 10.32437 1.000 24.60248 76 ILE A CA 1
ATOM 570 C C . ILE A 1 78 ? -6.02281 22.79493 11.32460 1.000 21.81488 76 ILE A C 1
ATOM 571 O O . ILE A 1 78 ? -6.00149 23.92285 11.83667 1.000 25.35267 76 ILE A O 1
ATOM 576 N N . GLU A 1 79 ? -5.07098 21.87594 11.59286 1.000 17.04283 77 GLU A N 1
ATOM 577 C CA . GLU A 1 79 ? -3.94051 22.16637 12.48331 1.000 20.23948 77 GLU A CA 1
ATOM 578 C C . GLU A 1 79 ? -3.19570 23.38825 11.98161 1.000 23.65642 77 GLU A C 1
ATOM 579 O O . GLU A 1 79 ? -2.88603 24.31486 12.74928 1.000 25.66246 77 GLU A O 1
ATOM 585 N N . ALA A 1 80 ? -2.91347 23.40934 10.69008 1.000 23.04635 78 ALA A N 1
ATOM 586 C CA . ALA A 1 80 ? -2.05736 24.48047 10.19048 1.000 27.42513 78 ALA A CA 1
ATOM 587 C C . ALA A 1 80 ? -2.79771 25.80845 10.18493 1.000 32.74585 78 ALA A C 1
ATOM 588 O O . ALA A 1 80 ? -2.17635 26.86519 10.39373 1.000 34.17478 78 ALA A O 1
ATOM 590 N N . GLN A 1 81 ? -4.11914 25.77845 9.95840 1.000 26.31803 79 GLN A N 1
ATOM 591 C CA . GLN A 1 81 ? -4.91034 27.01652 9.96435 1.000 26.12151 79 GLN A CA 1
ATOM 592 C C . GLN A 1 81 ? -5.03340 27.57700 11.37532 1.000 30.22256 79 GLN A C 1
ATOM 593 O O . GLN A 1 81 ? -5.00498 28.80363 11.56467 1.000 29.30420 79 GLN A O 1
ATOM 599 N N . ILE A 1 82 ? -5.21284 26.70077 12.36957 1.000 24.72562 80 ILE A N 1
ATOM 600 C CA . ILE A 1 82 ? -5.26360 27.15928 13.75366 1.000 28.84111 80 ILE A CA 1
ATOM 601 C C . ILE A 1 82 ? -3.90865 27.71096 14.17453 1.000 36.13178 80 ILE A C 1
ATOM 602 O O . ILE A 1 82 ? -3.82366 28.72062 14.89493 1.000 28.33762 80 ILE A O 1
ATOM 607 N N . ALA A 1 83 ? -2.83398 27.01817 13.77569 1.000 26.74128 81 ALA A N 1
ATOM 608 C CA . ALA A 1 83 ? -1.48400 27.43029 14.15396 1.000 33.22998 81 ALA A CA 1
ATOM 609 C C . ALA A 1 83 ? -1.16462 28.82385 13.62993 1.000 35.38146 81 ALA A C 1
ATOM 610 O O . ALA A 1 83 ? -0.43809 29.57942 14.28881 1.000 39.36052 81 ALA A O 1
ATOM 612 N N . GLN A 1 84 ? -1.69487 29.19374 12.45582 1.000 32.33933 82 GLN A N 1
ATOM 613 C CA . GLN A 1 84 ? -1.46971 30.55350 11.96333 1.000 34.44736 82 GLN A CA 1
ATOM 614 C C . GLN A 1 84 ? -2.03321 31.60388 12.90516 1.000 43.69670 82 GLN A C 1
ATOM 615 O O . GLN A 1 84 ? -1.48869 32.71334 13.01878 1.000 37.16715 82 GLN A O 1
ATOM 621 N N . VAL A 1 85 ? -3.19168 31.32806 13.49594 1.000 32.70377 83 VAL A N 1
ATOM 622 C CA . VAL A 1 85 ? -3.80038 32.30695 14.39476 1.000 29.83354 83 VAL A CA 1
ATOM 623 C C . VAL A 1 85 ? -3.00073 32.37518 15.68207 1.000 38.05127 83 VAL A C 1
ATOM 624 O O . VAL A 1 85 ? -2.65794 33.45901 16.17117 1.000 35.29152 83 VAL A O 1
ATOM 628 N N . LEU A 1 86 ? -2.68660 31.20372 16.25486 1.000 33.32106 84 LEU A N 1
ATOM 629 C CA . LEU A 1 86 ? -2.08157 31.17084 17.57986 1.000 35.02027 84 LEU A CA 1
ATOM 630 C C . LEU A 1 86 ? -0.61296 31.60354 17.56025 1.000 55.25445 84 LEU A C 1
ATOM 631 O O . LEU A 1 86 ? -0.12712 32.18861 18.54060 1.000 50.20544 84 LEU A O 1
ATOM 636 N N . THR A 1 87 ? 0.10688 31.33263 16.46603 1.000 41.15052 85 THR A N 1
ATOM 637 C CA . THR A 1 87 ? 1.51915 31.65541 16.36036 1.000 50.84056 85 THR A CA 1
ATOM 638 C C . THR A 1 87 ? 1.86891 32.65967 15.25747 1.000 49.22379 85 THR A C 1
ATOM 639 O O . THR A 1 87 ? 2.92830 33.28080 15.32619 1.000 53.70518 85 THR A O 1
ATOM 643 N N . GLY A 1 88 ? 1.05106 32.79677 14.22302 1.000 49.86433 86 GLY A N 1
ATOM 644 C CA . GLY A 1 88 ? 1.42084 33.58100 13.05291 1.000 42.03689 86 GLY A CA 1
ATOM 645 C C . GLY A 1 88 ? 2.37626 32.91779 12.05356 1.000 56.98861 86 GLY A C 1
ATOM 646 O O . GLY A 1 88 ? 2.20556 33.10167 10.84626 1.000 66.72709 86 GLY A O 1
ATOM 647 N N . GLU A 1 89 ? 3.37298 32.15885 12.53644 0.778 62.66497 87 GLU A N 1
ATOM 648 C CA . GLU A 1 89 ? 4.48960 31.73603 11.68212 0.778 64.67612 87 GLU A CA 1
ATOM 649 C C . GLU A 1 89 ? 4.08453 30.95864 10.43549 0.778 73.09045 87 GLU A C 1
ATOM 650 O O . GLU A 1 89 ? 4.62772 31.26323 9.35711 0.778 72.76273 87 GLU A O 1
ATOM 656 N N . PRO A 1 90 ? 3.18091 29.94792 10.49337 1.000 72.68475 88 PRO A N 1
ATOM 657 C CA . PRO A 1 90 ? 2.87299 29.18183 9.27469 1.000 70.43333 88 PRO A CA 1
ATOM 658 C C . PRO A 1 90 ? 2.09721 29.98012 8.23695 1.000 71.26052 88 PRO A C 1
ATOM 659 O O . PRO A 1 90 ? 1.02475 29.55402 7.81022 1.000 71.25501 88 PRO A O 1
ATOM 663 N N . GLU A 1 91 ? 2.61178 31.12971 7.81919 0.806 67.91528 89 GLU A N 1
ATOM 664 C CA . GLU A 1 91 ? 1.98269 31.92982 6.77222 0.806 71.71516 89 GLU A CA 1
ATOM 665 C C . GLU A 1 91 ? 2.81480 31.73575 5.51003 0.806 77.24700 89 GLU A C 1
ATOM 666 O O . GLU A 1 91 ? 3.86210 32.36806 5.34178 0.806 80.61298 89 GLU A O 1
ATOM 672 N N . GLU A 1 92 ? 2.34236 30.84679 4.63290 0.893 82.74730 90 GLU A N 1
ATOM 673 C CA . GLU A 1 92 ? 3.10853 30.36737 3.48827 0.893 84.25672 90 GLU A CA 1
ATOM 674 C C . GLU A 1 92 ? 2.21349 29.49868 2.61862 0.893 79.24310 90 GLU A C 1
ATOM 675 O O . GLU A 1 92 ? 1.04538 29.83519 2.40168 0.893 82.45063 90 GLU A O 1
ATOM 681 N N . ASP A 1 93 ? 2.73761 28.37964 2.12250 1.000 71.65070 91 ASP A N 1
ATOM 682 C CA . ASP A 1 93 ? 1.90317 27.41583 1.41112 1.000 68.32714 91 ASP A CA 1
ATOM 683 C C . ASP A 1 93 ? 1.22004 26.55257 2.46300 1.000 64.59277 91 ASP A C 1
ATOM 684 O O . ASP A 1 93 ? 1.83694 25.66166 3.05768 1.000 44.05059 91 ASP A O 1
ATOM 689 N N . LEU A 1 94 ? -0.06330 26.82933 2.69201 1.000 58.58975 92 LEU A N 1
ATOM 690 C CA . LEU A 1 94 ? -0.80273 26.13265 3.73733 1.000 57.26009 92 LEU A CA 1
ATOM 691 C C . LEU A 1 94 ? -0.98747 24.65824 3.39302 1.000 52.38651 92 LEU A C 1
ATOM 692 O O . LEU A 1 94 ? -0.85830 23.79043 4.26735 1.000 49.16423 92 LEU A O 1
ATOM 697 N N . GLU A 1 95 ? -1.27296 24.36095 2.12156 1.000 45.04153 93 GLU A N 1
ATOM 698 C CA . GLU A 1 95 ? -1.54363 22.98904 1.70804 1.000 50.94279 93 GLU A CA 1
ATOM 699 C C . GLU A 1 95 ? -0.30460 22.11774 1.86148 1.000 37.96461 93 GLU A C 1
ATOM 700 O O . GLU A 1 95 ? -0.41362 20.91049 2.12747 1.000 43.68139 93 GLU A O 1
ATOM 706 N N . LYS A 1 96 ? 0.87836 22.70354 1.70428 1.000 40.78819 94 LYS A N 1
ATOM 707 C CA . LYS A 1 96 ? 2.08296 21.91200 1.89592 1.000 32.74115 94 LYS A CA 1
ATOM 708 C C . LYS A 1 96 ? 2.33552 21.69369 3.37723 1.000 31.52006 94 LYS A C 1
ATOM 709 O O . LYS A 1 96 ? 2.62765 20.56482 3.81167 1.000 28.60786 94 LYS A O 1
ATOM 715 N N . ALA A 1 97 ? 2.20586 22.76274 4.17463 1.000 38.79221 95 ALA A N 1
ATOM 716 C CA . ALA A 1 97 ? 2.37736 22.61855 5.61563 1.000 31.56712 95 ALA A CA 1
ATOM 717 C C . ALA A 1 97 ? 1.38904 21.61609 6.16843 1.000 22.92977 95 ALA A C 1
ATOM 718 O O . ALA A 1 97 ? 1.73480 20.83912 7.07195 1.000 27.04192 95 ALA A O 1
ATOM 720 N N . ALA A 1 98 ? 0.17168 21.57745 5.59969 1.000 28.95892 96 ALA A N 1
ATOM 721 C CA . ALA A 1 98 ? -0.87218 20.68273 6.10993 1.000 25.69746 96 ALA A CA 1
ATOM 722 C C . ALA A 1 98 ? -0.51128 19.21925 5.87642 1.000 29.58733 96 ALA A C 1
ATOM 723 O O . ALA A 1 98 ? -0.79955 18.35698 6.72602 1.000 26.64181 96 ALA A O 1
ATOM 725 N N . LYS A 1 99 ? 0.09599 18.92706 4.71935 1.000 31.99603 97 LYS A N 1
ATOM 726 C CA . LYS A 1 99 ? 0.47511 17.55701 4.39445 1.000 28.05255 97 LYS A CA 1
ATOM 727 C C . LYS A 1 99 ? 1.56878 17.07450 5.34523 1.000 28.97998 97 LYS A C 1
ATOM 728 O O . LYS A 1 99 ? 1.56988 15.91535 5.78489 1.000 28.70681 97 LYS A O 1
ATOM 734 N N . ALA A 1 100 ? 2.48944 17.96926 5.71111 1.000 21.39089 98 ALA A N 1
ATOM 735 C CA . ALA A 1 100 ? 3.56352 17.59996 6.60916 1.000 27.89966 98 ALA A CA 1
ATOM 736 C C . ALA A 1 100 ? 3.04192 17.27638 8.00283 1.000 27.85511 98 ALA A C 1
ATOM 737 O O . ALA A 1 100 ? 3.37053 16.21801 8.55775 1.000 23.45837 98 ALA A O 1
ATOM 739 N N . VAL A 1 101 ? 2.24236 18.18159 8.58920 1.000 24.87696 99 VAL A N 1
ATOM 740 C CA . VAL A 1 101 ? 1.73505 17.96200 9.94562 1.000 29.22979 99 VAL A CA 1
ATOM 741 C C . VAL A 1 101 ? 0.78588 16.79380 9.97385 1.000 34.45826 99 VAL A C 1
ATOM 742 O O . VAL A 1 101 ? 0.73076 16.07508 10.98348 1.000 38.62084 99 VAL A O 1
ATOM 746 N N . ALA A 1 102 ? -0.02858 16.62572 8.92579 1.000 27.92664 100 ALA A N 1
ATOM 747 C CA . ALA A 1 102 ? -0.86016 15.43020 8.82834 1.000 31.02152 100 ALA A CA 1
ATOM 748 C C . ALA A 1 102 ? -0.03327 14.16546 9.03360 1.000 42.24867 100 ALA A C 1
ATOM 749 O O . ALA A 1 102 ? -0.48898 13.22987 9.69586 1.000 38.85702 100 ALA A O 1
ATOM 751 N N . ALA A 1 103 ? 1.17091 14.10756 8.44534 1.000 40.90317 101 ALA A N 1
ATOM 752 C CA . ALA A 1 103 ? 2.02412 12.92026 8.58064 1.000 41.81602 101 ALA A CA 1
ATOM 753 C C . ALA A 1 103 ? 2.29728 12.56713 10.03829 1.000 41.97025 101 ALA A C 1
ATOM 754 O O . ALA A 1 103 ? 2.33165 11.38613 10.40291 1.000 49.42597 101 ALA A O 1
ATOM 756 N N . GLY A 1 104 ? 2.47551 13.56636 10.89550 1.000 42.64547 102 GLY A N 1
ATOM 757 C CA . GLY A 1 104 ? 2.67787 13.32941 12.31304 1.000 34.32816 102 GLY A CA 1
ATOM 758 C C . GLY A 1 104 ? 1.63842 12.46265 13.00619 1.000 51.95705 102 GLY A C 1
ATOM 759 O O . GLY A 1 104 ? 1.97786 11.44240 13.62013 1.000 32.81217 102 GLY A O 1
ATOM 760 N N . ALA A 1 105 ? 0.35914 12.85865 12.96431 1.000 50.04289 103 ALA A N 1
ATOM 761 C CA . ALA A 1 105 ? -0.62143 12.09746 13.73743 1.000 44.44699 103 ALA A CA 1
ATOM 762 C C . ALA A 1 105 ? -0.89814 10.75555 13.07924 1.000 30.05817 103 ALA A C 1
ATOM 763 O O . ALA A 1 105 ? -1.21581 9.77739 13.76500 1.000 38.60028 103 ALA A O 1
ATOM 765 N N . TYR A 1 106 ? -0.77636 10.70660 11.76705 1.000 29.33807 104 TYR A N 1
ATOM 766 C CA . TYR A 1 106 ? -0.97685 9.46495 11.04263 1.000 33.37816 104 TYR A CA 1
ATOM 767 C C . TYR A 1 106 ? 0.12431 8.43793 11.32200 1.000 36.46048 104 TYR A C 1
ATOM 768 O O . TYR A 1 106 ? -0.15572 7.24812 11.42622 1.000 28.93032 104 TYR A O 1
ATOM 777 N N . PHE A 1 107 ? 1.38646 8.87564 11.36772 1.000 33.66849 105 PHE A N 1
ATOM 778 C CA . PHE A 1 107 ? 2.47629 8.01975 11.85626 1.000 31.34676 105 PHE A CA 1
ATOM 779 C C . PHE A 1 107 ? 2.18524 7.46846 13.24215 1.000 29.75905 105 PHE A C 1
ATOM 780 O O . PHE A 1 107 ? 2.23620 6.23824 13.48701 1.000 25.74009 105 PHE A O 1
ATOM 788 N N . GLY A 1 108 ? 1.87472 8.35902 14.17370 1.000 27.20102 106 GLY A N 1
ATOM 789 C CA . GLY A 1 108 ? 1.54418 7.91321 15.50617 1.000 28.53436 106 GLY A CA 1
ATOM 790 C C . GLY A 1 108 ? 0.37904 6.94566 15.51172 1.000 22.52646 106 GLY A C 1
ATOM 791 O O . GLY A 1 108 ? 0.38153 5.98212 16.28512 1.000 23.49139 106 GLY A O 1
ATOM 792 N N . ALA A 1 109 ? -0.63371 7.19131 14.65083 1.000 23.68372 107 ALA A N 1
ATOM 793 C CA . ALA A 1 109 ? -1.80428 6.29511 14.61674 1.000 26.75834 107 ALA A CA 1
ATOM 794 C C . ALA A 1 109 ? -1.41432 4.89937 14.12876 1.000 26.67785 107 ALA A C 1
ATOM 795 O O . ALA A 1 109 ? -1.84025 3.87920 14.70660 1.000 24.92756 107 ALA A O 1
ATOM 797 N N . LEU A 1 110 ? -0.57159 4.83203 13.10057 1.000 21.49305 108 LEU A N 1
ATOM 798 C CA . LEU A 1 110 ? -0.07495 3.52845 12.63953 1.000 21.81503 108 LEU A CA 1
ATOM 799 C C . LEU A 1 110 ? 0.76283 2.85269 13.72994 1.000 23.58352 108 LEU A C 1
ATOM 800 O O . LEU A 1 110 ? 0.57927 1.67593 14.03098 1.000 23.11477 108 LEU A O 1
ATOM 805 N N . VAL A 1 111 ? 1.65249 3.59091 14.38210 1.000 21.84499 109 VAL A N 1
ATOM 806 C CA . VAL A 1 111 ? 2.44627 2.99068 15.46728 1.000 23.38518 109 VAL A CA 1
ATOM 807 C C . VAL A 1 111 ? 1.54051 2.49756 16.60458 1.000 27.93408 109 VAL A C 1
ATOM 808 O O . VAL A 1 111 ? 1.68440 1.35990 17.09411 1.000 27.93308 109 VAL A O 1
ATOM 812 N N . ILE A 1 112 ? 0.58125 3.32502 17.02792 1.000 22.69980 110 ILE A N 1
ATOM 813 C CA . ILE A 1 112 ? -0.32886 2.91736 18.11279 1.000 26.47398 110 ILE A CA 1
ATOM 814 C C . ILE A 1 112 ? -1.05563 1.62679 17.75072 1.000 32.21196 110 ILE A C 1
ATOM 815 O O . ILE A 1 112 ? -1.26570 0.74330 18.59502 1.000 28.03513 110 ILE A O 1
ATOM 820 N N . ALA A 1 113 ? -1.45179 1.50244 16.48686 1.000 26.69947 111 ALA A N 1
ATOM 821 C CA . ALA A 1 113 ? -2.18836 0.34676 16.01989 1.000 25.90945 111 ALA A CA 1
ATOM 822 C C . ALA A 1 113 ? -1.33694 -0.91122 15.96434 1.000 25.95583 111 ALA A C 1
ATOM 823 O O . ALA A 1 113 ? -1.90855 -1.98617 15.81480 1.000 26.16159 111 ALA A O 1
ATOM 825 N N . GLY A 1 114 ? -0.00907 -0.81452 16.07804 1.000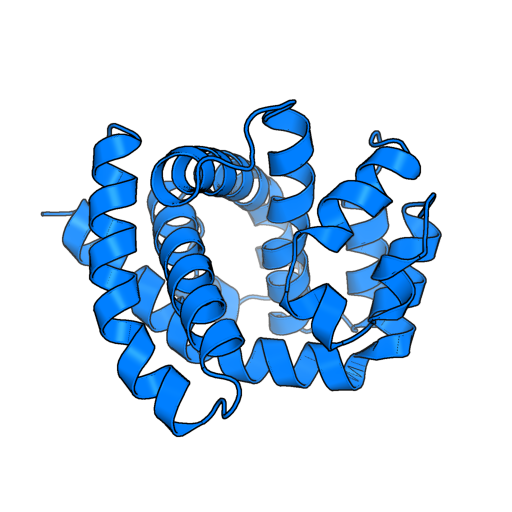 26.79186 112 GLY A N 1
ATOM 826 C CA . GLY A 1 114 ? 0.84484 -1.99692 16.02342 1.000 27.82729 112 GLY A CA 1
ATOM 827 C C . GLY A 1 114 ? 1.60455 -2.18143 14.71953 1.000 29.30719 112 GLY A C 1
ATOM 828 O O . GLY A 1 114 ? 2.30749 -3.18524 14.57405 1.000 31.07188 112 GLY A O 1
ATOM 829 N N . VAL A 1 115 ? 1.47887 -1.26144 13.76133 1.000 25.73195 113 VAL A N 1
ATOM 830 C CA . VAL A 1 115 ? 2.37357 -1.33150 12.60933 1.000 25.21965 113 VAL A CA 1
ATOM 831 C C . VAL A 1 115 ? 3.81112 -1.18545 13.09736 1.000 25.12254 113 VAL A C 1
ATOM 832 O O . VAL A 1 115 ? 4.11908 -0.22426 13.84602 1.000 27.86110 113 VAL A O 1
ATOM 836 N N . PRO A 1 116 ? 4.70728 -2.09676 12.72961 1.000 28.95635 114 PRO A N 1
ATOM 837 C CA . PRO A 1 116 ? 6.11010 -1.99473 13.15154 1.000 29.63805 114 PRO A CA 1
ATOM 838 C C . PRO A 1 116 ? 6.68314 -0.63627 12.79949 1.000 33.62434 114 PRO A C 1
ATOM 839 O O . PRO A 1 116 ? 6.34590 -0.04337 11.76365 1.000 28.64626 114 PRO A O 1
ATOM 843 N N . PHE A 1 117 ? 7.54923 -0.14332 13.67765 1.000 28.20364 115 PHE A N 1
ATOM 844 C CA . PHE A 1 117 ? 7.97974 1.24995 13.55509 1.000 29.10734 115 PHE A CA 1
ATOM 845 C C . PHE A 1 117 ? 8.60773 1.52796 12.18769 1.000 29.11617 115 PHE A C 1
ATOM 846 O O . PHE A 1 117 ? 8.33730 2.57189 11.58488 1.000 28.21908 115 PHE A O 1
ATOM 854 N N . GLU A 1 118 ? 9.43846 0.60833 11.67818 1.000 33.91459 116 GLU A N 1
ATOM 855 C CA . GLU A 1 118 ? 10.12765 0.86885 10.41335 1.000 39.65290 116 GLU A CA 1
ATOM 856 C C . GLU A 1 118 ? 9.14944 0.93954 9.24213 1.000 41.68374 116 GLU A C 1
ATOM 857 O O . GLU A 1 118 ? 9.26975 1.83647 8.39242 1.000 36.61977 116 GLU A O 1
ATOM 863 N N . GLU A 1 119 ? 8.15611 0.03043 9.19858 0.930 30.61039 117 GLU A N 1
ATOM 864 C CA . GLU A 1 119 ? 7.09544 0.09884 8.18226 0.930 32.45022 117 GLU A CA 1
ATOM 865 C C . GLU A 1 119 ? 6.25433 1.37500 8.30922 0.930 34.07951 117 GLU A C 1
ATOM 866 O O . GLU A 1 119 ? 5.90038 2.00515 7.29675 0.930 31.28451 117 GLU A O 1
ATOM 872 N N . ALA A 1 120 ? 5.88692 1.75633 9.53380 1.000 30.14827 118 ALA A N 1
ATOM 873 C CA . ALA A 1 120 ? 5.14675 3.01113 9.69349 1.000 27.76466 118 ALA A CA 1
ATOM 874 C C . ALA A 1 120 ? 5.94681 4.18382 9.13526 1.000 30.72474 118 ALA A C 1
ATOM 875 O O . ALA A 1 120 ? 5.37668 5.10950 8.53837 1.000 28.68928 118 ALA A O 1
ATOM 877 N N . ALA A 1 121 ? 7.26331 4.15817 9.34922 1.000 29.61012 119 ALA A N 1
ATOM 878 C CA . ALA A 1 121 ? 8.17631 5.19442 8.85715 1.000 31.26868 119 ALA A CA 1
ATOM 879 C C . ALA A 1 121 ? 8.15183 5.27455 7.33179 1.000 29.22753 119 ALA A C 1
ATOM 880 O O . ALA A 1 121 ? 8.10903 6.36409 6.75472 1.000 36.32265 119 ALA A O 1
ATOM 882 N N . LYS A 1 122 ? 8.16165 4.12490 6.66473 1.000 30.59985 120 LYS A N 1
ATOM 883 C CA . LYS A 1 122 ? 8.03609 4.09582 5.21124 1.000 34.14423 120 LYS A CA 1
ATOM 884 C C . LYS A 1 122 ? 6.69205 4.63363 4.75203 1.000 34.18616 120 LYS A C 1
ATOM 885 O O . LYS A 1 122 ? 6.63487 5.38273 3.77344 1.000 32.88336 120 LYS A O 1
ATOM 891 N N . GLU A 1 123 ? 5.60187 4.30026 5.46621 1.000 27.57576 121 GLU A N 1
ATOM 892 C CA . GLU A 1 123 ? 4.29215 4.87467 5.13543 1.000 28.52660 121 GLU A CA 1
ATOM 893 C C . GLU A 1 123 ? 4.30683 6.40251 5.23081 1.000 41.36235 121 GLU A C 1
ATOM 894 O O . GLU A 1 123 ? 3.63089 7.08359 4.45102 1.000 34.99979 121 GLU A O 1
ATOM 900 N N . VAL A 1 124 ? 5.05422 6.96116 6.19331 1.000 35.19732 122 VAL A N 1
ATOM 901 C CA . VAL A 1 124 ? 5.26480 8.41719 6.22058 1.000 33.96584 122 VAL A CA 1
ATOM 902 C C . VAL A 1 124 ? 6.02108 8.89322 4.98407 1.000 29.69805 122 VAL A C 1
ATOM 903 O O . VAL A 1 124 ? 5.69103 9.93091 4.40475 1.000 40.54184 122 VAL A O 1
ATOM 907 N N . ALA A 1 125 ? 7.06230 8.17735 4.57526 1.000 32.90729 123 ALA A N 1
ATOM 908 C CA . ALA A 1 125 ? 7.77514 8.57356 3.36457 1.000 34.13235 123 ALA A CA 1
ATOM 909 C C . ALA A 1 125 ? 6.80635 8.67879 2.19301 1.000 39.45152 123 ALA A C 1
ATOM 910 O O . ALA A 1 125 ? 6.85488 9.64218 1.40908 1.000 33.38222 123 ALA A O 1
ATOM 912 N N . LYS A 1 126 ? 5.87184 7.72341 2.11051 1.000 39.65016 124 LYS A N 1
ATOM 913 C CA . LYS A 1 126 ? 4.85017 7.71905 1.06128 1.000 40.94473 124 LYS A CA 1
ATOM 914 C C . LYS A 1 126 ? 3.95894 8.95737 1.17649 1.000 32.50491 124 LYS A C 1
ATOM 915 O O . LYS A 1 126 ? 3.72490 9.67052 0.19469 1.000 40.15260 124 LYS A O 1
ATOM 921 N N . PHE A 1 127 ? 3.54828 9.27685 2.39211 1.000 39.41966 125 PHE A N 1
ATOM 922 C CA . PHE A 1 127 ? 2.64836 10.39341 2.64920 1.000 43.61517 125 PHE A CA 1
ATOM 923 C C . PHE A 1 127 ? 3.23237 11.74491 2.21426 1.000 43.07485 125 PHE A C 1
ATOM 924 O O . PHE A 1 127 ? 2.47921 12.64572 1.82352 1.000 37.33910 125 PHE A O 1
ATOM 932 N N . LEU A 1 128 ? 4.56754 11.91179 2.26385 1.000 41.66180 126 LEU A N 1
ATOM 933 C CA . LEU A 1 128 ? 5.23095 13.18509 1.96544 1.000 34.78845 126 LEU A CA 1
ATOM 934 C C . LEU A 1 128 ? 5.56331 13.36760 0.48041 1.000 34.68823 126 LEU A C 1
ATOM 935 O O . LEU A 1 128 ? 5.93629 14.47377 0.06058 1.000 37.05850 126 LEU A O 1
ATOM 940 N N . GLU A 1 129 ? 5.43841 12.32045 -0.33312 1.000 36.40232 127 GLU A N 1
ATOM 941 C CA . GLU A 1 129 ? 5.76125 12.44396 -1.73809 1.000 36.18544 127 GLU A CA 1
ATOM 942 C C . GLU A 1 129 ? 5.03224 13.62215 -2.39712 1.000 29.85988 127 GLU A C 1
ATOM 943 O O . GLU A 1 129 ? 3.82304 13.79502 -2.24008 1.000 36.31747 127 GLU A O 1
ATOM 949 N N . GLY A 1 130 ? 5.77385 14.41025 -3.16511 1.000 37.34154 128 GLY A N 1
ATOM 950 C CA . GLY A 1 130 ? 5.26353 15.59821 -3.82095 1.000 36.98323 128 GLY A CA 1
ATOM 951 C C . GLY A 1 130 ? 5.84664 16.87477 -3.26108 1.000 29.91412 128 GLY A C 1
ATOM 952 O O . GLY A 1 130 ? 5.98854 17.85302 -3.99681 1.000 35.72168 128 GLY A O 1
ATOM 953 N N . LEU A 1 131 ? 6.20393 16.87543 -1.98045 1.000 35.31852 129 LEU A N 1
ATOM 954 C CA . LEU A 1 131 ? 7.03240 17.93608 -1.43095 1.000 30.44116 129 LEU A CA 1
ATOM 955 C C . LEU A 1 131 ? 8.46887 17.77885 -1.91838 1.000 33.98524 129 LEU A C 1
ATOM 956 O O . LEU A 1 131 ? 8.95063 16.65866 -2.11023 1.000 35.63743 129 LEU A O 1
ATOM 961 N N . THR A 1 132 ? 9.14233 18.90704 -2.13814 1.000 30.00200 130 THR A N 1
ATOM 962 C CA . THR A 1 132 ? 10.55786 18.89101 -2.46640 1.000 26.58154 130 THR A CA 1
ATOM 963 C C . THR A 1 132 ? 11.36400 18.52254 -1.20773 1.000 30.27796 130 THR A C 1
ATOM 964 O O . THR A 1 132 ? 10.90089 18.72406 -0.08808 1.000 28.27500 130 THR A O 1
ATOM 968 N N . PRO A 1 133 ? 12.55438 17.94335 -1.36529 1.000 32.72013 131 PRO A N 1
ATOM 969 C CA . PRO A 1 133 ? 13.39964 17.70132 -0.17792 1.000 32.14618 131 PRO A CA 1
ATOM 970 C C . PRO A 1 133 ? 13.68570 18.96104 0.61380 1.000 27.58348 131 PRO A C 1
ATOM 971 O O . PRO A 1 133 ? 13.86824 18.89641 1.83557 1.000 28.75313 131 PRO A O 1
ATOM 975 N N . GLU A 1 134 ? 13.72625 20.12415 -0.05223 1.000 31.93570 132 GLU A N 1
ATOM 976 C CA . GLU A 1 134 ? 13.93717 21.38030 0.65843 1.000 30.56291 132 GLU A CA 1
ATOM 977 C C . GLU A 1 134 ? 12.72222 21.76526 1.51851 1.000 32.61580 132 GLU A C 1
ATOM 978 O O . GLU A 1 134 ? 12.87819 22.20792 2.67059 1.000 27.80924 132 GLU A O 1
ATOM 984 N N . GLU A 1 135 ? 11.50028 21.60083 0.98984 1.000 27.83069 133 GLU A N 1
ATOM 985 C CA . GLU A 1 135 ? 10.29257 21.84905 1.78024 1.000 24.69587 133 GLU A CA 1
ATOM 986 C C . GLU A 1 135 ? 10.21007 20.91119 2.96637 1.000 27.71710 133 GLU A C 1
ATOM 987 O O . GLU A 1 135 ? 9.79587 21.30215 4.07417 1.000 24.71670 133 GLU A O 1
ATOM 993 N N . ILE A 1 136 ? 10.55535 19.64847 2.74225 1.000 22.29974 134 ILE A N 1
ATOM 994 C CA . ILE A 1 136 ? 10.53132 18.68900 3.83613 1.000 23.77757 134 ILE A CA 1
ATOM 995 C C . ILE A 1 136 ? 11.44894 19.13950 4.96905 1.000 26.23356 134 ILE A C 1
ATOM 996 O O . ILE A 1 136 ? 11.06885 19.08793 6.14200 1.000 23.93402 134 ILE A O 1
ATOM 1001 N N . ALA A 1 137 ? 12.69329 19.52347 4.62209 1.000 27.14517 135 ALA A N 1
ATOM 1002 C CA . ALA A 1 137 ? 13.68010 20.03087 5.58485 1.000 27.05600 135 ALA A CA 1
ATOM 1003 C C . ALA A 1 137 ? 13.13469 21.23169 6.35928 1.000 32.90178 135 ALA A C 1
ATOM 1004 O O . ALA A 1 137 ? 13.30032 21.32617 7.58802 1.000 24.43754 135 ALA A O 1
ATOM 1006 N N . ARG A 1 138 ? 12.45326 22.14804 5.66291 1.000 29.52456 136 ARG A N 1
ATOM 1007 C CA . ARG A 1 138 ? 11.96957 23.35166 6.32971 1.000 29.87589 136 ARG A CA 1
ATOM 1008 C C . ARG A 1 138 ? 10.81358 23.04898 7.28735 1.000 29.12343 136 ARG A C 1
ATOM 1009 O O . ARG A 1 138 ? 10.73230 23.64503 8.37021 1.000 31.35901 136 ARG A O 1
ATOM 1017 N N . PHE A 1 139 ? 9.91521 22.11400 6.93552 1.000 25.35452 137 PHE A N 1
ATOM 1018 C CA . PHE A 1 139 ? 8.82178 21.79519 7.85842 1.000 24.66592 137 PHE A CA 1
ATOM 1019 C C . PHE A 1 139 ? 9.29915 20.97832 9.04151 1.000 27.76369 137 PHE A C 1
ATOM 1020 O O . PHE A 1 139 ? 8.79254 21.14926 10.15448 1.000 29.82427 137 PHE A O 1
ATOM 1028 N N . ALA A 1 140 ? 10.21815 20.03035 8.80466 1.000 24.01461 138 ALA A N 1
ATOM 1029 C CA . ALA A 1 140 ? 10.74436 19.24412 9.90670 1.000 23.10362 138 ALA A CA 1
ATOM 1030 C C . ALA A 1 140 ? 11.39086 20.15048 10.93326 1.000 28.86416 138 ALA A C 1
ATOM 1031 O O . ALA A 1 140 ? 11.31850 19.88404 12.13127 1.000 24.22698 138 ALA A O 1
ATOM 1033 N N . GLN A 1 141 ? 12.04094 21.22017 10.47077 1.000 24.55719 139 GLN A N 1
ATOM 1034 C CA . GLN A 1 141 ? 12.68728 22.15117 11.39554 1.000 23.81480 139 GLN A CA 1
ATOM 1035 C C . GLN A 1 141 ? 11.69501 22.92715 12.26018 1.000 30.22850 139 GLN A C 1
ATOM 1036 O O . GLN A 1 141 ? 12.12281 23.52232 13.25844 1.000 31.26277 139 GLN A O 1
ATOM 1042 N N . ARG A 1 142 ? 10.42114 22.98467 11.88970 1.000 27.21910 140 ARG A N 1
ATOM 1043 C CA . ARG A 1 142 ? 9.39830 23.63346 12.71058 1.000 27.62959 140 ARG A CA 1
ATOM 1044 C C . ARG A 1 142 ? 8.81655 22.74794 13.80459 1.000 32.06047 140 ARG A C 1
ATOM 1045 O O . ARG A 1 142 ? 8.01634 23.23860 14.61856 1.000 28.24836 140 ARG A O 1
ATOM 1053 N N . CYS A 1 143 ? 9.12766 21.45473 13.82607 1.000 22.97143 141 CYS A N 1
ATOM 1054 C CA . CYS A 1 143 ? 8.62161 20.58240 14.89048 1.000 22.41998 141 CYS A CA 1
ATOM 1055 C C . CYS A 1 143 ? 9.61185 20.52898 16.05473 1.000 27.42053 141 CYS A C 1
ATOM 1056 O O . CYS A 1 143 ? 10.74645 20.03104 15.87869 1.000 22.58880 141 CYS A O 1
ATOM 1059 N N . PRO A 1 144 ? 9.23147 20.96461 17.26274 1.000 27.58424 142 PRO A N 1
ATOM 1060 C CA . PRO A 1 144 ? 10.17617 20.87495 18.38838 1.000 26.40615 142 PRO A CA 1
ATOM 1061 C C . PRO A 1 144 ? 10.41785 19.46000 18.87517 1.000 26.27950 142 PRO A C 1
ATOM 1062 O O . PRO A 1 144 ? 11.46166 19.22365 19.48183 1.000 27.68269 142 PRO A O 1
ATOM 1066 N N . ALA A 1 145 ? 9.52227 18.51202 18.61414 1.000 24.65600 143 ALA A N 1
ATOM 1067 C CA . ALA A 1 145 ? 9.81722 17.13042 18.96525 1.000 25.54276 143 ALA A CA 1
ATOM 1068 C C . ALA A 1 145 ? 10.83315 16.52515 18.02480 1.000 24.72748 143 ALA A C 1
ATOM 1069 O O . ALA A 1 145 ? 11.78468 15.87888 18.49202 1.000 23.53745 143 ALA A O 1
ATOM 1071 N N . LEU A 1 146 ? 10.65667 16.69964 16.69548 1.000 20.63880 144 LEU A N 1
ATOM 1072 C CA . LEU A 1 146 ? 11.69888 16.22478 15.77091 1.000 24.78096 144 LEU A CA 1
ATOM 1073 C C . LEU A 1 146 ? 13.04980 16.88156 16.03523 1.000 25.56533 144 LEU A C 1
ATOM 1074 O O . LEU A 1 146 ? 14.08575 16.22030 15.94349 1.000 22.48784 144 LEU A O 1
ATOM 1079 N N . VAL A 1 147 ? 13.08098 18.19535 16.30272 1.000 20.37577 145 VAL A N 1
ATOM 1080 C CA . VAL A 1 147 ? 14.37538 18.84416 16.57122 1.000 25.71974 145 VAL A CA 1
ATOM 1081 C C . VAL A 1 147 ? 14.97577 18.33462 17.86553 1.000 28.01599 145 VAL A C 1
ATOM 1082 O O . VAL A 1 147 ? 16.19770 18.15895 17.96241 1.000 23.44602 145 VAL A O 1
ATOM 1086 N N . LYS A 1 148 ? 14.13637 18.11381 18.88636 1.000 22.33890 146 LYS A N 1
ATOM 1087 C CA . LYS A 1 148 ? 14.66440 17.59863 20.15357 1.000 29.81165 146 LYS A CA 1
ATOM 1088 C C . LYS A 1 148 ? 15.23661 16.19707 19.99213 1.000 25.50439 146 LYS A C 1
ATOM 1089 O O . LYS A 1 148 ? 16.30131 15.88374 20.53200 1.000 27.43691 146 LYS A O 1
ATOM 1095 N N . ALA A 1 149 ? 14.54912 15.32991 19.24756 1.000 25.93971 147 ALA A N 1
ATOM 1096 C CA . ALA A 1 149 ? 15.08462 13.97069 19.04791 1.000 27.51430 147 ALA A CA 1
ATOM 1097 C C . ALA A 1 149 ? 16.22907 13.91967 18.02996 1.000 30.01822 147 ALA A C 1
ATOM 1098 O O . ALA A 1 149 ? 17.12138 13.06592 18.13242 1.000 30.05797 147 ALA A O 1
ATOM 1100 N N . ALA A 1 150 ? 16.22746 14.79550 17.02927 1.000 23.89192 148 ALA A N 1
ATOM 1101 C CA . ALA A 1 150 ? 17.18713 14.71637 15.92299 1.000 24.84538 148 ALA A CA 1
ATOM 1102 C C . ALA A 1 150 ? 17.70469 16.10412 15.57868 1.000 26.66126 148 ALA A C 1
ATOM 1103 O O . ALA A 1 150 ? 17.36174 16.66048 14.52851 1.000 22.62733 148 ALA A O 1
ATOM 1105 N N . PRO A 1 151 ? 18.53110 16.69882 16.45118 1.000 25.03013 149 PRO A N 1
ATOM 1106 C CA . PRO A 1 151 ? 18.94964 18.07675 16.21361 1.000 27.27794 149 PRO A CA 1
ATOM 1107 C C . PRO A 1 151 ? 19.76428 18.26408 14.94728 1.000 31.27604 149 PRO A C 1
ATOM 1108 O O . PRO A 1 151 ? 19.97304 19.40860 14.56031 1.000 26.06726 149 PRO A O 1
ATOM 1112 N N . GLU A 1 152 ? 20.27381 17.19517 14.30682 1.000 23.97385 150 GLU A N 1
ATOM 1113 C CA . GLU A 1 152 ? 20.92086 17.37406 13.01659 1.000 24.34314 150 GLU A CA 1
ATOM 1114 C C . GLU A 1 152 ? 1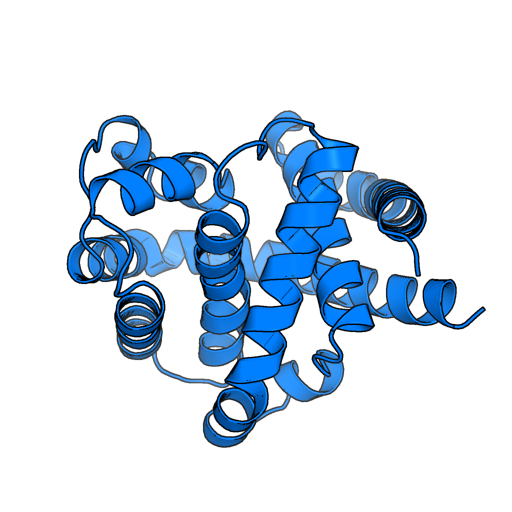9.97072 17.94207 11.94933 1.000 24.78568 150 GLU A C 1
ATOM 1115 O O . GLU A 1 152 ? 20.45912 18.47736 10.94178 1.000 27.69760 150 GLU A O 1
ATOM 1121 N N . ILE A 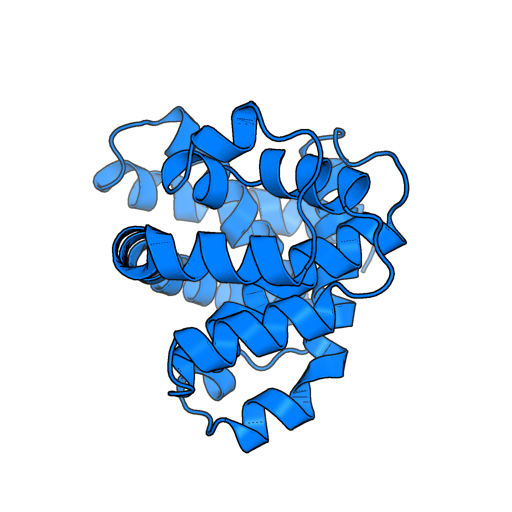1 153 ? 18.63949 17.87431 12.16688 1.000 20.90188 151 ILE A N 1
ATOM 1122 C CA . ILE A 1 153 ? 17.67306 18.49114 11.26309 1.000 24.61850 151 ILE A CA 1
ATOM 1123 C C . ILE A 1 153 ? 18.01519 19.95350 11.10411 1.000 27.25943 151 ILE A C 1
ATOM 1124 O O . ILE A 1 153 ? 17.78898 20.54459 10.04178 1.000 26.38460 151 ILE A O 1
ATOM 1129 N N . LEU A 1 154 ? 18.55469 20.56425 12.16698 1.000 27.28109 152 LEU A N 1
ATOM 1130 C CA . LEU A 1 154 ? 18.82652 21.99903 12.14006 1.000 34.51005 152 LEU A CA 1
ATOM 1131 C C . LEU A 1 154 ? 19.79121 22.38937 11.03614 1.000 29.85030 152 LEU A C 1
ATOM 1132 O O . LEU A 1 154 ? 19.78403 23.54763 10.61101 1.000 33.55757 152 LEU A O 1
ATOM 1137 N N . LYS A 1 155 ? 20.68875 21.47894 10.58752 1.000 28.44405 153 LYS A N 1
ATOM 1138 C CA . LYS A 1 155 ? 21.60661 21.81945 9.50863 1.000 26.39929 153 LYS A CA 1
ATOM 1139 C C . LYS A 1 155 ? 21.40514 20.96607 8.24863 1.000 30.61815 153 LYS A C 1
ATOM 1140 O O . LYS A 1 155 ? 22.33533 20.84943 7.42414 1.000 37.01340 153 LYS A O 1
ATOM 1146 N N . ARG A 1 156 ? 20.21865 20.37533 8.06625 1.000 30.24356 154 ARG A N 1
ATOM 1147 C CA . ARG A 1 156 ? 19.88548 19.73760 6.79622 1.000 33.88041 154 ARG A CA 1
ATOM 1148 C C . ARG A 1 156 ? 19.18137 20.76328 5.91684 1.000 35.00742 154 ARG A C 1
ATOM 1149 O O . ARG A 1 156 ? 18.17526 21.35319 6.33773 1.000 33.72645 154 ARG A O 1
ATOM 1157 N N . ASP A 1 157 ? 19.68935 20.96273 4.69690 1.000 37.99004 155 ASP A N 1
ATOM 1158 C CA . ASP A 1 157 ? 18.95845 21.76403 3.71435 1.000 41.60752 155 ASP A CA 1
ATOM 1159 C C . ASP A 1 157 ? 17.98917 20.93966 2.88247 1.000 33.29593 155 ASP A C 1
ATOM 1160 O O . ASP A 1 157 ? 17.08926 21.50420 2.24686 1.000 32.31016 155 ASP A O 1
ATOM 1165 N N . SER A 1 158 ? 18.14523 19.61974 2.88400 1.000 37.29187 156 SER A N 1
ATOM 1166 C CA . SER A 1 158 ? 17.47441 18.76859 1.91307 1.000 34.42914 156 SER A CA 1
ATOM 1167 C C . SER A 1 158 ? 17.21621 17.44142 2.59702 1.000 30.34227 156 SER A C 1
ATOM 1168 O O . SER A 1 158 ? 18.16727 16.78755 3.02461 1.000 33.42315 156 SER A O 1
ATOM 1171 N N . ILE A 1 159 ? 15.95246 17.05310 2.72674 1.000 24.55404 157 ILE A N 1
ATOM 1172 C CA . ILE A 1 159 ? 15.61063 15.73812 3.26708 1.000 27.42288 157 ILE A CA 1
ATOM 1173 C C . ILE A 1 159 ? 14.56700 15.14414 2.34189 1.000 27.33260 157 ILE A C 1
ATOM 1174 O O . ILE A 1 159 ? 13.44582 15.66381 2.24865 1.000 26.15148 157 ILE A O 1
ATOM 1179 N N . THR A 1 160 ? 14.93459 14.07341 1.63985 1.000 27.77784 158 THR A N 1
ATOM 1180 C CA . THR A 1 160 ? 13.96721 13.36777 0.81085 1.000 25.33158 158 THR A CA 1
ATOM 1181 C C . THR A 1 160 ? 12.99986 12.60236 1.68217 1.000 24.67404 158 THR A C 1
ATOM 1182 O O . THR A 1 160 ? 13.27994 12.34674 2.86051 1.000 24.47620 158 THR A O 1
ATOM 1186 N N . PRO A 1 161 ? 11.85477 12.18207 1.11872 1.000 21.71253 159 PRO A N 1
ATOM 1187 C CA . PRO A 1 161 ? 10.95267 11.33123 1.90388 1.000 27.96048 159 PRO A CA 1
ATOM 1188 C C . PRO A 1 161 ? 11.63854 10.09366 2.48620 1.000 29.63629 159 PRO A C 1
ATOM 1189 O O . PRO A 1 161 ? 11.38121 9.73498 3.64576 1.000 26.54567 159 PRO A O 1
ATOM 1193 N N . GLU A 1 162 ? 12.49168 9.41561 1.70077 1.000 26.19166 160 GLU A N 1
ATOM 1194 C CA . GLU A 1 162 ? 13.19036 8.23958 2.20437 1.000 32.61177 160 GLU A CA 1
ATOM 1195 C C . GLU A 1 162 ? 14.14807 8.60853 3.32302 1.000 32.32007 160 GLU A C 1
ATOM 1196 O O . GLU A 1 162 ? 14.23543 7.90629 4.33248 1.000 25.88178 160 GLU A O 1
ATOM 1202 N N . GLU A 1 163 ? 14.84864 9.72702 3.17416 1.000 27.14936 161 GLU A N 1
ATOM 1203 C CA . GLU A 1 163 ? 15.78071 10.14006 4.20517 1.000 29.36424 161 GLU A CA 1
ATOM 1204 C C . GLU A 1 163 ? 15.03434 10.58860 5.45802 1.000 27.46916 161 GLU A C 1
ATOM 1205 O O . GLU A 1 163 ? 15.53776 10.42560 6.57483 1.000 25.10907 161 GLU A O 1
ATOM 1211 N N . PHE A 1 164 ? 13.82871 11.12067 5.29841 1.000 21.37148 162 PHE A N 1
ATOM 1212 C CA . PHE A 1 164 ? 13.03371 11.48310 6.46518 1.000 24.55305 162 PHE A CA 1
ATOM 1213 C C . PHE A 1 164 ? 12.65829 10.22429 7.24737 1.000 25.03555 162 PHE A C 1
ATOM 1214 O O . PHE A 1 164 ? 12.80398 10.17575 8.47346 1.000 23.60665 162 PHE A O 1
ATOM 1222 N N . ALA A 1 165 ? 12.20507 9.17624 6.53865 1.000 26.19806 163 ALA A N 1
ATOM 1223 C CA . ALA A 1 165 ? 11.90399 7.89588 7.19995 1.000 24.96042 163 ALA A CA 1
ATOM 1224 C C . ALA A 1 165 ? 13.14411 7.34827 7.92585 1.000 27.03884 163 ALA A C 1
ATOM 1225 O O . ALA A 1 165 ? 13.04416 6.87090 9.07205 1.000 26.36498 163 ALA A O 1
ATOM 1227 N N . LYS A 1 166 ? 14.32101 7.43698 7.29176 1.000 26.49075 164 LYS A N 1
ATOM 1228 C CA . LYS A 1 166 ? 15.56846 6.99908 7.92900 1.000 29.51036 164 LYS A CA 1
ATOM 1229 C C . LYS A 1 166 ? 15.88539 7.78414 9.20463 1.000 25.69961 164 LYS A C 1
ATOM 1230 O O . LYS A 1 166 ? 16.49880 7.22988 10.11267 1.000 24.02053 164 LYS A O 1
ATOM 1236 N N . LEU A 1 167 ? 15.58720 9.08997 9.23541 1.000 24.07350 165 LEU A N 1
ATOM 1237 C CA . LEU A 1 167 ? 15.76229 9.89504 10.46614 1.000 25.97609 165 LEU A CA 1
ATOM 1238 C C . LEU A 1 167 ? 14.86854 9.40633 11.60977 1.000 22.99360 165 LEU A C 1
ATOM 1239 O O . LEU A 1 167 ? 15.31623 9.32938 12.76625 1.000 25.69368 165 LEU A O 1
ATOM 1244 N N . LEU A 1 168 ? 13.59489 9.12357 11.31272 1.000 22.89517 166 LEU A N 1
ATOM 1245 C CA . LEU A 1 168 ? 12.66230 8.58122 12.31094 1.000 22.95141 166 LEU A CA 1
ATOM 1246 C C . LEU A 1 168 ? 13.19617 7.27714 12.89166 1.000 22.31603 166 LEU A C 1
ATOM 1247 O O . LEU A 1 168 ? 13.22934 7.09801 14.11625 1.000 24.25820 166 LEU A O 1
ATOM 1252 N N . ILE A 1 169 ? 13.66799 6.37960 12.02747 1.000 21.97895 167 ILE A N 1
ATOM 1253 C CA . ILE A 1 169 ? 14.19202 5.08148 12.46753 1.000 23.09477 167 ILE A CA 1
ATOM 1254 C C . ILE A 1 169 ? 15.44150 5.24438 13.31407 1.000 25.18025 167 ILE A C 1
ATOM 1255 O O . ILE A 1 169 ? 15.60012 4.59553 14.35887 1.000 24.43796 167 ILE A O 1
ATOM 1260 N N . GLU A 1 170 ? 16.36395 6.09693 12.87795 1.000 25.81795 168 GLU A N 1
ATOM 1261 C CA . GLU A 1 170 ? 17.57792 6.32810 13.62867 1.000 32.43748 168 GLU A CA 1
ATOM 1262 C C . GLU A 1 170 ? 17.30546 6.86494 15.03937 1.000 26.35048 168 GLU A C 1
ATOM 1263 O O . GLU A 1 170 ? 18.09190 6.59281 15.95714 1.000 28.97823 168 GLU A O 1
ATOM 1269 N N . HIS A 1 171 ? 16.21111 7.58892 15.24005 1.000 23.10512 169 HIS A N 1
ATOM 1270 C CA . HIS A 1 171 ? 15.86766 8.15707 16.54538 1.000 25.29457 169 HIS A CA 1
ATOM 1271 C C . HIS A 1 171 ? 14.59207 7.53451 17.13716 1.000 26.57740 169 HIS A C 1
ATOM 1272 O O . HIS A 1 171 ? 13.83590 8.18210 17.86635 1.000 24.59921 169 HIS A O 1
ATOM 1279 N N . LYS A 1 172 ? 14.33332 6.28352 16.78591 1.000 23.39721 170 LYS A N 1
ATOM 1280 C CA . LYS A 1 172 ? 13.12852 5.57220 17.21583 1.000 24.23670 170 LYS A CA 1
ATOM 1281 C C . LYS A 1 172 ? 12.88110 5.70071 18.71953 1.000 23.33997 170 LYS A C 1
ATOM 1282 O O . LYS A 1 172 ? 11.75999 6.01892 19.14755 1.000 24.31971 170 LYS A O 1
ATOM 1288 N N . GLU A 1 173 ? 13.90743 5.40957 19.54445 1.000 24.37245 171 GLU A N 1
ATOM 1289 C CA . GLU A 1 173 ? 13.66029 5.36218 20.98697 1.000 30.44824 171 GLU A CA 1
ATOM 1290 C C . GLU A 1 173 ? 13.27322 6.73635 21.53280 1.000 31.27939 171 GLU A C 1
ATOM 1291 O O . GLU A 1 173 ? 12.32941 6.86242 22.33056 1.000 22.38907 171 GLU A O 1
ATOM 1297 N N . GLU A 1 174 ? 13.96617 7.78356 21.08398 1.000 27.55411 172 GLU A N 1
ATOM 1298 C CA . GLU A 1 174 ? 13.61467 9.12690 21.52767 1.000 27.74358 172 GLU A CA 1
ATOM 1299 C C . GLU A 1 174 ? 12.22044 9.52302 21.07575 1.000 23.63706 172 GLU A C 1
ATOM 1300 O O . GLU A 1 174 ? 11.47018 10.15316 21.83088 1.000 23.95464 172 GLU A O 1
ATOM 1306 N N . LEU A 1 175 ? 11.86094 9.20725 19.82594 1.000 21.71321 173 LEU A N 1
ATOM 1307 C CA . LEU A 1 175 ? 10.54527 9.58071 19.31949 1.000 21.83022 173 LEU A CA 1
ATOM 1308 C C . LEU A 1 175 ? 9.43643 8.78273 19.98940 1.000 24.06592 173 LEU A C 1
ATOM 1309 O O . LEU A 1 175 ? 8.35646 9.33342 20.23901 1.000 22.02720 173 LEU A O 1
ATOM 1314 N N . LEU A 1 176 ? 9.67941 7.48942 20.27984 1.000 23.04085 174 LEU A N 1
ATOM 1315 C CA . LEU A 1 176 ? 8.70688 6.72322 21.08519 1.000 22.81778 174 LEU A CA 1
ATOM 1316 C C . LEU A 1 176 ? 8.50499 7.36188 22.47736 1.000 24.18855 174 LEU A C 1
ATOM 1317 O O . LEU A 1 176 ? 7.36791 7.49848 22.93741 1.000 23.84556 174 LEU A O 1
ATOM 1322 N N . GLU A 1 177 ? 9.57713 7.82238 23.12178 1.000 24.14523 175 GLU A N 1
ATOM 1323 C CA . GLU A 1 177 ? 9.43719 8.43029 24.44387 1.000 25.55064 175 GLU A CA 1
ATOM 1324 C C . GLU A 1 177 ? 8.63243 9.73610 24.39633 1.000 25.84529 175 GLU A C 1
ATOM 1325 O O . GLU A 1 177 ? 7.79404 9.97047 25.26583 1.000 21.82602 175 GLU A O 1
ATOM 1331 N N . LEU A 1 178 ? 8.87059 10.59444 23.38932 1.000 22.60430 176 LEU A N 1
ATOM 1332 C CA . LEU A 1 178 ? 8.06570 11.80837 23.23617 1.000 22.64072 176 LEU A CA 1
ATOM 1333 C C . LEU A 1 178 ? 6.61226 11.49505 22.89703 1.000 22.80113 176 LEU A C 1
ATOM 1334 O O . LEU A 1 178 ? 5.69701 12.15351 23.40165 1.000 18.96044 176 LEU A O 1
ATOM 1339 N N . GLY A 1 179 ? 6.37134 10.55272 21.99384 1.000 20.94206 177 GLY A N 1
ATOM 1340 C CA . GLY A 1 179 ? 4.99724 10.17615 21.71497 1.000 22.80875 177 GLY A CA 1
ATOM 1341 C C . GLY A 1 179 ? 4.28508 9.59265 22.92570 1.000 22.63012 177 GLY A C 1
ATOM 1342 O O . GLY A 1 179 ? 3.09603 9.84368 23.13437 1.000 20.94641 177 GLY A O 1
ATOM 1343 N N . ARG A 1 180 ? 4.99089 8.78053 23.73023 1.000 20.06100 178 ARG A N 1
ATOM 1344 C CA . ARG A 1 180 ? 4.38097 8.28796 24.97344 1.000 24.69165 178 ARG A CA 1
ATOM 1345 C C . ARG A 1 180 ? 4.11307 9.42394 25.97178 1.000 21.99504 178 ARG A C 1
ATOM 1346 O O . ARG A 1 180 ? 3.09540 9.41646 26.68405 1.000 20.62383 178 ARG A O 1
ATOM 1354 N N . LEU A 1 181 ? 4.99329 10.41786 26.02381 1.000 19.29925 179 LEU A N 1
ATOM 1355 C CA . LEU A 1 181 ? 4.71235 11.55149 26.90541 1.000 21.91496 179 LEU A CA 1
ATOM 1356 C C . LEU A 1 181 ? 3.45807 12.29563 26.43052 1.000 20.60444 179 LEU A C 1
ATOM 1357 O O . LEU A 1 181 ? 2.62006 12.71433 27.24037 1.000 25.38988 179 LEU A O 1
ATOM 1362 N N . GLY A 1 182 ? 3.34769 12.51606 25.12000 1.000 20.86478 180 GLY A N 1
ATOM 1363 C CA . GLY A 1 182 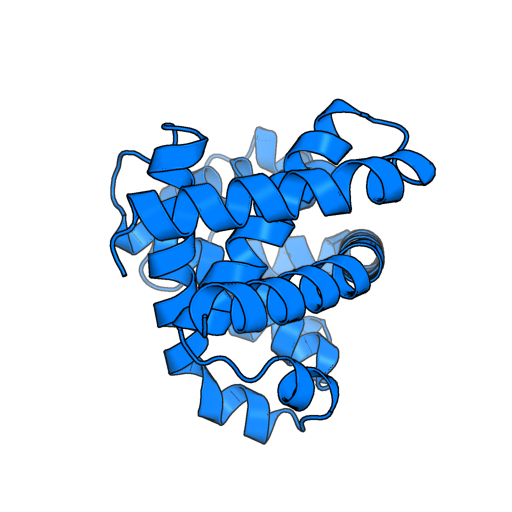? 2.27322 13.32664 24.58520 1.000 17.22650 180 GLY A CA 1
ATOM 1364 C C . GLY A 1 182 ? 0.92268 12.66221 24.51714 1.000 24.43492 180 GLY A C 1
ATOM 1365 O O . GLY A 1 182 ? -0.09683 13.36033 24.53778 1.000 25.57635 180 GLY A O 1
ATOM 1366 N N . LEU A 1 183 ? 0.88238 11.33380 24.38332 1.000 18.89707 181 LEU A N 1
ATOM 1367 C CA . LEU A 1 183 ? -0.39304 10.65548 24.15972 1.000 20.41998 181 LEU A CA 1
ATOM 1368 C C . LEU A 1 183 ? -1.46017 10.94015 25.21644 1.000 17.48852 181 LEU A C 1
ATOM 1369 O O . LEU A 1 183 ? -2.61076 11.20348 24.81853 1.000 21.35727 181 LEU A O 1
ATOM 1374 N N . PRO A 1 184 ? -1.19540 10.88167 26.53181 1.000 20.55560 182 PRO A N 1
ATOM 1375 C CA . PRO A 1 184 ? -2.29599 11.16747 27.47231 1.000 21.14150 182 PRO A CA 1
ATOM 1376 C C . PRO A 1 184 ? -2.82610 12.58419 27.33520 1.000 20.16571 182 PRO A C 1
ATOM 1377 O O . PRO A 1 184 ? -4.03960 12.78606 27.49420 1.000 21.10308 182 PRO A O 1
ATOM 1381 N N . TYR A 1 185 ? -1.93936 13.55652 27.05361 1.000 19.24198 183 TYR A N 1
ATOM 1382 C CA . TYR A 1 185 ? -2.39392 14.94780 26.89732 1.000 20.61974 183 TYR A CA 1
ATOM 1383 C C . TYR A 1 185 ? -3.16524 15.16331 25.58006 1.000 19.38204 183 TYR A C 1
ATOM 1384 O O . TYR A 1 185 ? -4.07980 15.98990 25.52025 1.000 20.79121 183 TYR A O 1
ATOM 1393 N N . LEU A 1 186 ? -2.80159 14.44786 24.50377 1.000 18.69903 184 LEU A N 1
ATOM 1394 C CA . LEU A 1 186 ? -3.56098 14.49756 23.26089 1.000 20.68539 184 LEU A CA 1
ATOM 1395 C C . LEU A 1 186 ? -4.96581 13.97800 23.45417 1.000 18.89291 184 LEU A C 1
ATOM 1396 O O . LEU A 1 186 ? -5.91881 14.51906 22.91211 1.000 19.27963 184 LEU A O 1
ATOM 1401 N N . LEU A 1 187 ? -5.10116 12.87245 24.16477 1.000 17.35121 185 LEU A N 1
ATOM 1402 C CA . LEU A 1 187 ? -6.41571 12.31061 24.43673 1.000 19.31259 185 LEU A CA 1
ATOM 1403 C C . LEU A 1 187 ? -7.25000 13.23947 25.29900 1.000 23.09570 185 LEU A C 1
ATOM 1404 O O . LEU A 1 187 ? -8.45137 13.39742 25.06993 1.000 21.85900 185 LEU A O 1
ATOM 1409 N N . LYS A 1 188 ? -6.63926 13.83251 26.31293 0.996 16.46941 186 LYS A N 1
ATOM 1410 C CA . LYS A 1 188 ? -7.37451 14.78356 27.14461 0.996 21.83004 186 LYS A CA 1
ATOM 1411 C C . LYS A 1 188 ? -7.84096 15.97057 26.32566 0.996 21.19585 186 LYS A C 1
ATOM 1412 O O . LYS A 1 188 ? -8.97614 16.45806 26.49924 0.996 20.34123 186 LYS A O 1
ATOM 1418 N N . ALA A 1 189 ? -6.97354 16.46900 25.44333 1.000 17.42386 187 ALA A N 1
ATOM 1419 C CA . ALA A 1 189 ? -7.33649 17.63352 24.61406 1.000 18.98674 187 ALA A CA 1
ATOM 1420 C C . ALA A 1 189 ? -8.46200 17.28864 23.64887 1.000 19.78743 187 ALA A C 1
ATOM 1421 O O . ALA A 1 189 ? -9.39727 18.06729 23.46121 1.000 19.16931 187 ALA A O 1
ATOM 1423 N N . TYR A 1 190 ? -8.39203 16.11385 23.03534 1.000 16.92413 188 TYR A N 1
ATOM 1424 C CA . TYR A 1 190 ? -9.44557 15.66957 22.12117 1.000 19.24554 188 TYR A CA 1
ATOM 1425 C C . TYR A 1 190 ? -10.79851 15.60495 22.82628 1.000 22.40855 188 TYR A C 1
ATOM 1426 O O . TYR A 1 190 ? -11.81222 16.02367 22.26336 1.000 19.91438 188 TYR A O 1
ATOM 1435 N N . LYS A 1 191 ? -10.83441 15.04417 24.04612 1.000 23.17054 189 LYS A N 1
ATOM 1436 C CA . LYS A 1 191 ? -12.07847 14.94428 24.82235 1.000 30.22808 189 LYS A CA 1
ATOM 1437 C C . LYS A 1 191 ? -12.62553 16.30988 25.20249 1.000 27.44506 189 LYS A C 1
ATOM 1438 O O . LYS A 1 191 ? -13.82507 16.56207 25.02982 1.000 23.85821 189 LYS A O 1
ATOM 1444 N N . MET A 1 192 ? -11.74879 17.23096 25.61781 1.000 23.65220 190 MET A N 1
ATOM 1445 C CA . MET A 1 192 ? -12.21040 18.57502 25.96885 1.000 27.22389 190 MET A CA 1
ATOM 1446 C C . MET A 1 192 ? -12.70134 19.32398 24.72991 1.000 20.08147 190 MET A C 1
ATOM 1447 O O . MET A 1 192 ? -13.71637 20.03095 24.78183 1.000 24.64516 190 MET A O 1
ATOM 1452 N N . ALA A 1 193 ? -11.99674 19.17432 23.60953 1.000 23.13100 191 ALA A N 1
ATOM 1453 C CA . ALA A 1 193 ? -12.45375 19.77222 22.35816 1.000 22.04099 191 ALA A CA 1
ATOM 1454 C C . ALA A 1 193 ? -13.85225 19.27095 21.99290 1.000 23.74940 191 ALA A C 1
ATOM 1455 O O . ALA A 1 193 ? -14.75949 20.07558 21.70767 1.000 26.95356 191 ALA A O 1
ATOM 1457 N N . LYS A 1 194 ? -14.05542 17.94788 22.03909 1.000 24.89911 192 LYS A N 1
ATOM 1458 C CA . LYS A 1 194 ? -15.36407 17.40817 21.67563 1.000 24.14539 192 LYS A CA 1
ATOM 1459 C C . LYS A 1 194 ? -16.45634 18.00702 22.54390 1.000 27.44436 192 LYS A C 1
ATOM 1460 O O . LYS A 1 194 ? -17.53806 18.37360 22.03753 1.000 31.02023 192 LYS A O 1
ATOM 1466 N N . GLU A 1 195 ? -16.17941 18.18578 23.84153 0.797 24.67227 193 GLU A N 1
ATOM 1467 C CA . GLU A 1 195 ? -17.17623 18.79204 24.70913 0.797 23.75084 193 GLU A CA 1
ATOM 1468 C C . GLU A 1 195 ? -17.40656 20.24223 24.31319 0.797 29.30318 193 GLU A C 1
ATOM 1469 O O . GLU A 1 195 ? -18.54397 20.68558 24.13685 0.797 27.81954 193 GLU A O 1
ATOM 1475 N N . LEU A 1 196 ? -16.32408 21.00377 24.18078 1.000 30.18321 194 LEU A N 1
ATOM 1476 C CA . LEU A 1 196 ? -16.46862 22.44287 23.93740 1.000 28.91771 194 LEU A CA 1
ATOM 1477 C C . LEU A 1 196 ? -17.08567 22.71578 22.56994 1.000 28.83606 194 LEU A C 1
ATOM 1478 O O . LEU A 1 196 ? -17.88368 23.64104 22.41564 1.000 35.42748 194 LEU A O 1
ATOM 1483 N N . LEU A 1 197 ? -16.70515 21.93546 21.56365 1.000 25.09607 195 LEU A N 1
ATOM 1484 C CA . LEU A 1 197 ? -17.25856 22.10117 20.23243 1.000 27.40259 195 LEU A CA 1
ATOM 1485 C C . LEU A 1 197 ? -18.74279 21.77207 20.22418 1.000 34.24937 195 LEU A C 1
ATOM 1486 O O . LEU A 1 197 ? -19.53200 22.40836 19.51604 1.000 33.33630 195 LEU A O 1
ATOM 1491 N N . GLY A 1 198 ? -19.14023 20.78196 21.01177 1.000 36.42902 196 GLY A N 1
ATOM 1492 C CA . GLY A 1 198 ? -20.51920 20.35516 20.98789 1.000 36.03763 196 GLY A CA 1
ATOM 1493 C C . GLY A 1 198 ? -21.45628 21.16684 21.82560 1.000 41.39414 196 GLY A C 1
ATOM 1494 O O . GLY A 1 198 ? -22.65653 20.88215 21.83079 1.000 43.20434 196 GLY A O 1
ATOM 1495 N N . SER A 1 199 ? -20.96187 22.18287 22.52884 1.000 46.24218 197 SER A N 1
ATOM 1496 C CA . SER A 1 199 ? -21.83904 23.01740 23.35030 1.000 56.16318 197 SER A CA 1
ATOM 1497 C C . SER A 1 199 ? -22.69489 23.89890 22.45668 1.000 62.50476 197 SER A C 1
ATOM 1498 O O . SER A 1 199 ? -22.23916 24.94913 22.00375 1.000 71.05445 197 SER A O 1
#

B-factor: mean 33.39, std 13.43, range [13.29, 101.55]